Protein AF-A0AAW1VE43-F1 (afdb_monomer_lite)

Secondary structure (DSSP, 8-state):
--S-HHHHHHHHHTSGGGTS-TTTHHHH--HHHHHHHHHHHHTTSSTTGGGHHHHHHHHHHHHHHHHT---SS-HHHHHHHHHHHHHHHHHHHHHHHS-TTTTTHHHHHHHHHHHHHHHHHHS-HHHHHHHT-HHHHHHHTSHHHHHHHHHHHHHHHHHHHTT--HHHHHHHHHHHHHHHHHHHHHHH---HHHHHHHHHHHHHHTGGGHHHH--

Sequence (215 aa):
MKYSLFVLLIAFASSDAFMYDSEELRKVGFVQPFIVDILVQIGSNNACRHMKESIMEERNKTIECLATIKSNNSFCHTFVHHFGRCTKKLVDKVESCIETKIQGAPTAVVDVLVAQLRFICETDGEHILEIFNPCIYKTLFMKDEKNCTRTFDRHIHNSAKEDKKMIPVVCKETLEYKTCIDEPFKAKCQNEITRNTVQEIFRGAMTPCKEINNI

Foldseek 3Di:
DQADVLNVLLCLLQPPLVPDDDPCNLVCLPSQLPLLVVLLVLCPDPQNVVCNVVLVVLSVQLSVQQNPQDPPDPPLVSCLVSNCVSCVVSLVSSLVRDDPLCRCVSVLSNQLNSLLSNCCVVDDPVLSVLSNPPLVVVLCPDPQVVVLSVVLVVQQVVCVVVSHRRPQSNLVSLVVSCVSSLVSSVVRPVDPSNSVSVVSSSVSSNVVVCVVPVD

InterPro domains:
  IPR009832 Protein of unknown function DUF1397 [PF07165] (74-204)

Structure (mmCIF, N/CA/C/O backbone):
data_AF-A0AAW1VE43-F1
#
_entry.id   AF-A0AAW1VE43-F1
#
loop_
_atom_site.group_PDB
_atom_site.id
_atom_site.type_symbol
_atom_site.label_atom_id
_atom_site.label_alt_id
_atom_site.label_comp_id
_atom_site.label_asym_id
_atom_site.label_entity_id
_atom_site.label_seq_id
_atom_site.pdbx_PDB_ins_code
_atom_site.Cartn_x
_atom_site.Cartn_y
_atom_site.Cartn_z
_atom_site.occupancy
_atom_site.B_iso_or_equiv
_atom_site.auth_seq_id
_atom_site.auth_comp_id
_atom_site.auth_asym_id
_atom_site.auth_atom_id
_atom_site.pdbx_PDB_model_num
ATOM 1 N N . MET A 1 1 ? 14.178 -2.257 6.152 1.00 31.61 1 MET A N 1
ATOM 2 C CA . MET A 1 1 ? 13.044 -1.365 6.485 1.00 31.61 1 MET A CA 1
ATOM 3 C C . MET A 1 1 ? 12.079 -2.128 7.382 1.00 31.61 1 MET A C 1
ATOM 5 O O . MET A 1 1 ? 11.902 -3.308 7.131 1.00 31.61 1 MET A O 1
ATOM 9 N N . LYS A 1 2 ? 11.555 -1.511 8.453 1.00 32.88 2 LYS A N 1
ATOM 10 C CA . LYS A 1 2 ? 10.778 -2.170 9.533 1.00 32.88 2 LYS A CA 1
ATOM 11 C C . LYS A 1 2 ? 9.334 -1.645 9.655 1.00 32.88 2 LYS A C 1
ATOM 13 O O . LYS A 1 2 ? 8.776 -1.648 10.746 1.00 32.88 2 LYS A O 1
ATOM 18 N N . TYR A 1 3 ? 8.755 -1.150 8.568 1.00 36.88 3 TYR A N 1
ATOM 19 C CA . TYR A 1 3 ? 7.350 -0.753 8.550 1.00 36.88 3 TYR A CA 1
ATOM 20 C C . TYR A 1 3 ? 6.655 -1.600 7.492 1.00 36.88 3 TYR A C 1
ATOM 22 O O . TYR A 1 3 ? 7.028 -1.536 6.321 1.00 36.88 3 TYR A O 1
ATOM 30 N N . SER A 1 4 ? 5.712 -2.438 7.929 1.00 45.16 4 SER A N 1
ATOM 31 C CA . SER A 1 4 ? 4.827 -3.178 7.031 1.00 45.16 4 SER A CA 1
ATOM 32 C C . SER A 1 4 ? 4.119 -2.174 6.119 1.00 45.16 4 SER A C 1
ATOM 34 O O . SER A 1 4 ? 3.702 -1.108 6.578 1.00 45.16 4 SER A O 1
ATOM 36 N N . LEU A 1 5 ? 3.981 -2.505 4.832 1.00 45.75 5 LEU A N 1
ATOM 37 C CA . LEU A 1 5 ? 3.229 -1.719 3.846 1.00 45.75 5 LEU A CA 1
ATOM 38 C C . LEU A 1 5 ? 1.849 -1.321 4.395 1.00 45.75 5 LEU A C 1
ATOM 40 O O . LEU A 1 5 ? 1.378 -0.221 4.151 1.00 45.75 5 LEU A O 1
ATOM 44 N N . PHE A 1 6 ? 1.252 -2.174 5.226 1.00 45.84 6 PHE A N 1
ATOM 45 C CA . PHE A 1 6 ? -0.017 -1.920 5.889 1.00 45.84 6 PHE A CA 1
ATOM 46 C C . PHE A 1 6 ? 0.045 -0.793 6.939 1.00 45.84 6 PHE A C 1
ATOM 48 O O . PHE A 1 6 ? -0.821 0.076 6.968 1.00 45.84 6 PHE A O 1
ATOM 55 N N . VAL A 1 7 ? 1.111 -0.739 7.745 1.00 44.44 7 VAL A N 1
ATOM 56 C CA . VAL A 1 7 ? 1.373 0.366 8.688 1.00 44.44 7 VAL A CA 1
ATOM 57 C C . VAL A 1 7 ? 1.648 1.665 7.932 1.00 44.44 7 VAL A C 1
ATOM 59 O O . VAL A 1 7 ? 1.249 2.727 8.390 1.00 44.44 7 VAL A O 1
ATOM 62 N N . LEU A 1 8 ? 2.281 1.589 6.758 1.00 51.03 8 LEU A N 1
ATOM 63 C CA . LEU A 1 8 ? 2.513 2.749 5.894 1.00 51.03 8 LEU A CA 1
ATOM 64 C C . LEU A 1 8 ? 1.222 3.269 5.255 1.00 51.03 8 LEU A C 1
ATOM 66 O O . LEU A 1 8 ? 1.036 4.477 5.166 1.00 51.03 8 LEU A O 1
ATOM 70 N N . LEU A 1 9 ? 0.319 2.373 4.860 1.00 53.53 9 LEU A N 1
ATOM 71 C CA . LEU A 1 9 ? -0.992 2.719 4.313 1.00 53.53 9 LEU A CA 1
ATOM 72 C C . LEU A 1 9 ? -1.943 3.279 5.384 1.00 53.53 9 LEU A C 1
ATOM 74 O O . LEU A 1 9 ? -2.702 4.205 5.115 1.00 53.53 9 LEU A O 1
ATOM 78 N N . ILE A 1 10 ? -1.869 2.779 6.620 1.00 46.47 10 ILE A N 1
ATOM 79 C CA . ILE A 1 10 ? -2.603 3.372 7.745 1.00 46.47 10 ILE A CA 1
ATOM 80 C C . ILE A 1 10 ? -1.981 4.703 8.166 1.00 46.47 10 ILE A C 1
ATOM 82 O O . ILE A 1 10 ? -2.722 5.652 8.374 1.00 46.47 10 ILE A O 1
ATOM 86 N N . ALA A 1 11 ? -0.651 4.818 8.218 1.00 41.31 11 ALA A N 1
ATOM 87 C CA . ALA A 1 11 ? 0.028 6.090 8.469 1.00 41.31 11 ALA A CA 1
ATOM 88 C C . ALA A 1 11 ? -0.278 7.137 7.384 1.00 41.31 11 ALA A C 1
ATOM 90 O O . ALA A 1 11 ? -0.314 8.326 7.678 1.00 41.31 11 ALA A O 1
ATOM 91 N N . PHE A 1 12 ? -0.526 6.701 6.144 1.00 48.00 12 PHE A N 1
ATOM 92 C CA . PHE A 1 12 ? -0.998 7.547 5.049 1.00 48.00 12 PHE A CA 1
ATOM 93 C C . PHE A 1 12 ? -2.413 8.072 5.321 1.00 48.00 12 PHE A C 1
ATOM 95 O O . PHE A 1 12 ? -2.634 9.281 5.248 1.00 48.00 12 PHE A O 1
ATOM 102 N N . ALA A 1 13 ? -3.339 7.190 5.714 1.00 42.34 13 ALA A N 1
ATOM 103 C CA . ALA A 1 13 ? -4.705 7.561 6.085 1.00 42.34 13 ALA A CA 1
ATOM 104 C C . ALA A 1 13 ? -4.767 8.433 7.357 1.00 42.34 13 ALA A C 1
ATOM 106 O O . ALA A 1 13 ? -5.600 9.327 7.443 1.00 42.34 13 ALA A O 1
ATOM 107 N N . SER A 1 14 ? -3.870 8.202 8.321 1.00 36.12 14 SER A N 1
ATOM 108 C CA . SER A 1 14 ? -3.824 8.891 9.615 1.00 36.12 14 SER A CA 1
ATOM 109 C C . SER A 1 14 ? -2.841 10.061 9.666 1.00 36.12 14 SER A C 1
ATOM 111 O O . SER A 1 14 ? -2.582 10.580 10.751 1.00 36.12 14 SER A O 1
ATOM 113 N N . SER A 1 15 ? -2.211 10.435 8.549 1.00 40.41 15 SER A N 1
ATOM 114 C CA . SER A 1 15 ? -1.319 11.593 8.539 1.00 40.41 15 SER A CA 1
ATOM 115 C C . SER A 1 15 ? -2.151 12.867 8.690 1.00 40.41 15 SER A C 1
ATOM 117 O O . SER A 1 15 ? -3.165 13.031 8.012 1.00 40.41 15 SER A O 1
ATOM 119 N N . ASP A 1 16 ? -1.701 13.788 9.548 1.00 36.03 16 ASP A N 1
ATOM 120 C CA . ASP A 1 16 ? -2.314 15.102 9.842 1.00 36.03 16 ASP A CA 1
ATOM 121 C C . ASP A 1 16 ? -2.576 15.981 8.588 1.00 36.03 16 ASP A C 1
ATOM 123 O O . ASP A 1 16 ? -3.153 17.066 8.665 1.00 36.03 16 ASP A O 1
ATOM 127 N N . ALA A 1 17 ? -2.174 15.505 7.406 1.00 37.75 17 ALA A N 1
ATOM 128 C CA . ALA A 1 17 ? -2.272 16.152 6.109 1.00 37.75 17 ALA A CA 1
ATOM 129 C C . ALA A 1 17 ? -3.693 16.222 5.520 1.00 37.75 17 ALA A C 1
ATOM 131 O O . ALA A 1 17 ? -3.884 16.915 4.527 1.00 37.75 17 ALA A O 1
ATOM 132 N N . PHE A 1 18 ? -4.691 15.538 6.086 1.00 38.66 18 PHE A N 1
ATOM 133 C CA . PHE A 1 18 ? -6.087 15.679 5.637 1.00 38.66 18 PHE A CA 1
ATOM 134 C C . PHE A 1 18 ? -6.853 16.806 6.351 1.00 38.66 18 PHE A C 1
ATOM 136 O O . PHE A 1 18 ? -7.897 17.225 5.856 1.00 38.66 18 PHE A O 1
ATOM 143 N N . MET A 1 19 ? -6.356 17.304 7.493 1.00 38.12 19 MET A N 1
ATOM 144 C CA . MET A 1 19 ? -7.133 18.167 8.400 1.00 38.12 19 MET A CA 1
ATOM 145 C C . MET A 1 19 ? -6.738 19.648 8.435 1.00 38.12 19 MET A C 1
ATOM 147 O O . MET A 1 19 ? -7.461 20.432 9.048 1.00 38.12 19 MET A O 1
ATOM 151 N N . TYR A 1 20 ? -5.651 20.067 7.782 1.00 32.34 20 TYR A N 1
ATOM 152 C CA . TYR A 1 20 ? -5.268 21.481 7.770 1.00 32.34 20 TYR A CA 1
ATOM 153 C C . TYR A 1 20 ? -5.684 22.200 6.489 1.00 32.34 20 TYR A C 1
ATOM 155 O O . TYR A 1 20 ? -5.514 21.706 5.379 1.00 32.34 20 TYR A O 1
ATOM 163 N N . ASP A 1 21 ? -6.249 23.384 6.695 1.00 38.06 21 ASP A N 1
ATOM 164 C CA . ASP A 1 21 ? -6.798 24.294 5.703 1.00 38.06 21 ASP A CA 1
ATOM 165 C C . ASP A 1 21 ? -5.913 24.462 4.447 1.00 38.06 21 ASP A C 1
ATOM 167 O O . ASP A 1 21 ? -4.679 24.438 4.466 1.00 38.06 21 ASP A O 1
ATOM 171 N N . SER A 1 22 ? -6.617 24.641 3.337 1.00 44.53 22 SER A N 1
ATOM 172 C CA . SER A 1 22 ? -6.282 24.488 1.918 1.00 44.53 22 SER A CA 1
ATOM 173 C C . SER A 1 22 ? -5.072 25.261 1.358 1.00 44.53 22 SER A C 1
ATOM 175 O O . SER A 1 22 ? -4.749 25.118 0.173 1.00 44.53 22 SER A O 1
ATOM 177 N N . GLU A 1 23 ? -4.360 26.041 2.172 1.00 41.91 23 GLU A N 1
ATOM 178 C CA . GLU A 1 23 ? -3.278 26.923 1.717 1.00 41.91 23 GLU A CA 1
ATOM 179 C C . GLU A 1 23 ? -1.874 26.457 2.141 1.00 41.91 23 GLU A C 1
ATOM 181 O O . GLU A 1 23 ? -0.921 26.606 1.368 1.00 41.91 23 GLU A O 1
ATOM 186 N N . GLU A 1 24 ? -1.729 25.804 3.300 1.00 37.03 24 GLU A N 1
ATOM 187 C CA . GLU A 1 24 ? -0.439 25.229 3.710 1.00 37.03 24 GLU A CA 1
ATOM 188 C C . GLU A 1 24 ? -0.185 23.856 3.087 1.00 37.03 24 GLU A C 1
ATOM 190 O O . GLU A 1 24 ? 0.945 23.592 2.690 1.00 37.03 24 GLU A O 1
ATOM 195 N N . LEU A 1 25 ? -1.200 23.016 2.853 1.00 38.59 25 LEU A N 1
ATOM 196 C CA . LEU A 1 25 ? -1.018 21.728 2.155 1.00 38.59 25 LEU A CA 1
ATOM 197 C C . LEU A 1 25 ? -0.491 21.878 0.721 1.00 38.59 25 LEU A C 1
ATOM 199 O O . LEU A 1 25 ? 0.263 21.025 0.245 1.00 38.59 25 LEU A O 1
ATOM 203 N N . ARG A 1 26 ? -0.804 23.002 0.060 1.00 44.53 26 ARG A N 1
ATOM 204 C CA . ARG A 1 26 ? -0.173 23.398 -1.212 1.00 44.53 26 ARG A CA 1
ATOM 205 C C . ARG A 1 26 ? 1.335 23.618 -1.080 1.00 44.53 26 ARG A C 1
ATOM 207 O O . ARG A 1 26 ? 2.051 23.426 -2.057 1.00 44.53 26 ARG A O 1
ATOM 214 N N . LYS A 1 27 ? 1.806 24.025 0.099 1.00 37.31 27 LYS A N 1
ATOM 215 C CA . LYS A 1 27 ? 3.224 24.234 0.414 1.00 37.31 27 LYS A CA 1
ATOM 216 C C . LYS A 1 27 ? 3.892 22.980 0.978 1.00 37.31 27 LYS A C 1
ATOM 218 O O . LYS A 1 27 ? 5.075 22.792 0.718 1.00 37.31 27 LYS A O 1
ATOM 223 N N . VAL A 1 28 ? 3.174 22.119 1.714 1.00 36.88 28 VAL A N 1
ATOM 224 C CA . VAL A 1 28 ? 3.806 20.964 2.380 1.00 36.88 28 VAL A CA 1
ATOM 225 C C . VAL A 1 28 ? 4.039 19.784 1.436 1.00 36.88 28 VAL A C 1
ATOM 227 O O . VAL A 1 28 ? 4.970 19.034 1.687 1.00 36.88 28 VAL A O 1
ATOM 230 N N . GLY A 1 29 ? 3.287 19.611 0.338 1.00 46.94 29 GLY A N 1
ATOM 231 C CA . GLY A 1 29 ? 3.677 18.714 -0.769 1.00 46.94 29 GLY A CA 1
ATOM 232 C C . GLY A 1 29 ? 4.136 17.298 -0.369 1.00 46.94 29 GLY A C 1
ATOM 233 O O . GLY A 1 29 ? 4.906 16.691 -1.100 1.00 46.94 29 GLY A O 1
ATOM 234 N N . PHE A 1 30 ? 3.722 16.781 0.796 1.00 43.59 30 PHE A N 1
ATOM 235 C CA . PHE A 1 30 ? 4.421 15.690 1.500 1.00 43.59 30 PHE A CA 1
ATOM 236 C C . PHE A 1 30 ? 3.833 14.304 1.209 1.00 43.59 30 PHE A C 1
ATOM 238 O O . PHE A 1 30 ? 4.483 13.281 1.408 1.00 43.59 30 PHE A O 1
ATOM 245 N N . VAL A 1 31 ? 2.608 14.270 0.683 1.00 49.41 31 VAL A N 1
ATOM 246 C CA . VAL A 1 31 ? 1.865 13.040 0.361 1.00 49.41 31 VAL A CA 1
ATOM 247 C C . VAL A 1 31 ? 2.332 12.439 -0.974 1.00 49.41 31 VAL A C 1
ATOM 249 O O . VAL A 1 31 ? 2.404 11.223 -1.136 1.00 49.41 31 VAL A O 1
ATOM 252 N N . GLN A 1 32 ? 2.704 13.295 -1.930 1.00 55.91 32 GLN A N 1
ATOM 253 C CA . GLN A 1 32 ? 3.137 12.915 -3.281 1.00 55.91 32 GLN A CA 1
ATOM 254 C C . GLN A 1 32 ? 4.535 12.250 -3.326 1.00 55.91 32 GLN A C 1
ATOM 256 O O . GLN A 1 32 ? 4.681 11.256 -4.037 1.00 55.91 32 GLN A O 1
ATOM 261 N N . PRO A 1 33 ? 5.549 12.706 -2.559 1.00 60.56 33 PRO A N 1
ATOM 262 C CA . PRO A 1 33 ? 6.884 12.117 -2.551 1.00 60.56 33 PRO A CA 1
ATOM 263 C C . PRO A 1 33 ? 6.913 10.715 -1.949 1.00 60.56 33 PRO A C 1
ATOM 265 O O . PRO A 1 33 ? 7.640 9.872 -2.454 1.00 60.56 33 PRO A O 1
ATOM 268 N N . PHE A 1 34 ? 6.102 10.424 -0.924 1.00 65.12 34 PHE A N 1
ATOM 269 C CA . PHE A 1 34 ? 6.217 9.164 -0.183 1.00 65.12 34 PHE A CA 1
ATOM 270 C C . PHE A 1 34 ? 5.887 7.929 -1.033 1.00 65.12 34 PHE A C 1
ATOM 272 O O . PHE A 1 34 ? 6.626 6.946 -1.027 1.00 65.12 34 PHE A O 1
ATOM 279 N N . ILE A 1 35 ? 4.804 7.978 -1.812 1.00 64.44 35 ILE A N 1
ATOM 280 C CA . ILE A 1 35 ? 4.416 6.857 -2.682 1.00 64.44 35 ILE A CA 1
ATOM 281 C C . ILE A 1 35 ? 5.404 6.706 -3.839 1.00 64.44 35 ILE A C 1
ATOM 283 O O . ILE A 1 35 ? 5.806 5.598 -4.194 1.00 64.44 35 ILE A O 1
ATOM 287 N N . VAL A 1 36 ? 5.817 7.836 -4.409 1.00 72.50 36 VAL A N 1
ATOM 288 C CA . VAL A 1 36 ? 6.849 7.877 -5.443 1.00 72.50 36 VAL A CA 1
ATOM 289 C C . VAL A 1 36 ? 8.152 7.269 -4.913 1.00 72.50 36 VAL A C 1
ATOM 291 O O . VAL A 1 36 ? 8.802 6.505 -5.620 1.00 72.50 36 VAL A O 1
ATOM 294 N N . ASP A 1 37 ? 8.488 7.510 -3.648 1.00 74.00 37 ASP A N 1
ATOM 295 C CA . ASP A 1 37 ? 9.657 6.940 -2.987 1.00 74.00 37 ASP A CA 1
ATOM 296 C C . ASP A 1 37 ? 9.510 5.435 -2.718 1.00 74.00 37 ASP A C 1
ATOM 298 O O . ASP A 1 37 ? 10.499 4.716 -2.844 1.00 74.00 37 ASP A O 1
ATOM 302 N N . ILE A 1 38 ? 8.305 4.919 -2.437 1.00 72.25 38 ILE A N 1
ATOM 303 C CA . ILE A 1 38 ? 8.055 3.464 -2.388 1.00 72.25 38 ILE A CA 1
ATOM 304 C C . ILE A 1 38 ? 8.330 2.833 -3.758 1.00 72.25 38 ILE A C 1
ATOM 306 O O . ILE A 1 38 ? 9.057 1.842 -3.843 1.00 72.25 38 ILE A O 1
ATOM 310 N N . LEU A 1 39 ? 7.800 3.415 -4.840 1.00 74.38 39 LEU A N 1
ATOM 311 C CA . LEU A 1 39 ? 8.037 2.923 -6.203 1.00 74.38 39 LEU A CA 1
ATOM 312 C C . LEU A 1 39 ? 9.531 2.957 -6.557 1.00 74.38 39 LEU A C 1
ATOM 314 O O . LEU A 1 39 ? 10.066 1.999 -7.113 1.00 74.38 39 LEU A O 1
ATOM 318 N N . VAL A 1 40 ? 10.231 4.021 -6.163 1.00 77.75 40 VAL A N 1
ATOM 319 C CA . VAL A 1 40 ? 11.681 4.164 -6.358 1.00 77.75 40 VAL A CA 1
ATOM 320 C C . VAL A 1 40 ? 12.465 3.163 -5.517 1.00 77.75 40 VAL A C 1
ATOM 322 O O . VAL A 1 40 ? 13.466 2.638 -5.996 1.00 77.75 40 VAL A O 1
ATOM 325 N N . GLN A 1 41 ? 12.035 2.851 -4.294 1.00 78.06 41 GLN A N 1
ATOM 326 C CA . GLN A 1 41 ? 12.667 1.822 -3.465 1.00 78.06 41 GLN A CA 1
ATOM 327 C C . GLN A 1 41 ? 12.522 0.434 -4.090 1.00 78.06 41 GLN A C 1
ATOM 329 O O . GLN A 1 41 ? 13.502 -0.310 -4.133 1.00 78.06 41 GLN A O 1
ATOM 334 N N . ILE A 1 42 ? 11.346 0.111 -4.640 1.00 71.44 42 ILE A N 1
ATOM 335 C CA . ILE A 1 42 ? 11.138 -1.120 -5.418 1.00 71.44 42 ILE A CA 1
ATOM 336 C C . ILE A 1 42 ? 12.083 -1.132 -6.631 1.00 71.44 42 ILE A C 1
ATOM 338 O O . ILE A 1 42 ? 12.808 -2.104 -6.847 1.00 71.44 42 ILE A O 1
ATOM 342 N N . GLY A 1 43 ? 12.153 -0.015 -7.360 1.00 67.94 43 GLY A N 1
ATOM 343 C CA . GLY A 1 43 ? 13.051 0.183 -8.500 1.00 67.94 43 GLY A CA 1
ATOM 344 C C . GLY A 1 43 ? 14.532 0.374 -8.148 1.00 67.94 43 GLY A C 1
ATOM 345 O O . GLY A 1 43 ? 15.356 0.520 -9.043 1.00 67.94 43 GLY A O 1
ATOM 346 N N . SER A 1 44 ? 14.906 0.375 -6.867 1.00 73.25 44 SER A N 1
ATOM 347 C CA . SER A 1 44 ? 16.302 0.484 -6.415 1.00 73.25 44 SER A CA 1
ATOM 348 C C . SER A 1 44 ? 16.920 -0.875 -6.093 1.00 73.25 44 SER A C 1
ATOM 350 O O . SER A 1 44 ? 18.031 -0.940 -5.561 1.00 73.25 44 SER A O 1
ATOM 352 N N . ASN A 1 45 ? 16.221 -1.973 -6.403 1.00 75.44 45 ASN A N 1
ATOM 353 C CA . ASN A 1 45 ? 16.789 -3.307 -6.275 1.00 75.44 45 ASN A CA 1
ATOM 354 C C . ASN A 1 45 ? 17.982 -3.500 -7.244 1.00 75.44 45 ASN A C 1
ATOM 356 O O . ASN A 1 45 ? 18.203 -2.727 -8.180 1.00 75.44 45 ASN A O 1
ATOM 360 N N . ASN A 1 46 ? 18.763 -4.564 -7.037 1.00 72.88 46 ASN A N 1
ATOM 361 C CA . ASN A 1 46 ? 19.931 -4.839 -7.877 1.00 72.88 46 ASN A CA 1
ATOM 362 C C . ASN A 1 46 ? 19.591 -5.086 -9.361 1.00 72.88 46 ASN A C 1
ATOM 364 O O . ASN A 1 46 ? 20.413 -4.748 -10.212 1.00 72.88 46 ASN A O 1
ATOM 368 N N . ALA A 1 47 ? 18.410 -5.623 -9.679 1.00 76.25 47 ALA A N 1
ATOM 369 C CA . ALA A 1 47 ? 17.966 -5.863 -11.055 1.00 76.25 47 ALA A CA 1
ATOM 370 C C . ALA A 1 47 ? 17.772 -4.547 -11.836 1.00 76.25 47 ALA A C 1
ATOM 372 O O . ALA A 1 47 ? 18.168 -4.434 -12.996 1.00 76.25 47 ALA A O 1
ATOM 373 N N . CYS A 1 48 ? 17.306 -3.497 -11.162 1.00 82.06 48 CYS A N 1
ATOM 374 C CA . CYS A 1 48 ? 17.061 -2.182 -11.752 1.00 82.06 48 CYS A CA 1
ATOM 375 C C . CYS A 1 48 ? 18.278 -1.239 -11.756 1.00 82.06 48 CYS A C 1
ATOM 377 O O . CYS A 1 48 ? 18.158 -0.075 -12.144 1.00 82.06 48 CYS A O 1
ATOM 379 N N . ARG A 1 49 ? 19.476 -1.705 -11.363 1.00 85.12 49 ARG A N 1
ATOM 380 C CA . ARG A 1 49 ? 20.668 -0.844 -11.212 1.00 85.12 49 ARG A CA 1
ATOM 381 C C . ARG A 1 49 ? 21.007 -0.048 -12.478 1.00 85.12 49 ARG A C 1
ATOM 383 O O . ARG A 1 49 ? 21.366 1.121 -12.377 1.00 85.12 49 ARG A O 1
ATOM 390 N N . HIS A 1 50 ? 20.865 -0.663 -13.650 1.00 88.56 50 HIS A N 1
ATOM 391 C CA . HIS A 1 50 ? 21.146 -0.043 -14.950 1.00 88.56 50 HIS A CA 1
ATOM 392 C C . HIS A 1 50 ? 20.122 1.035 -15.355 1.00 88.56 50 HIS A C 1
ATOM 394 O O . HIS A 1 50 ? 20.390 1.833 -16.245 1.00 88.56 50 HIS A O 1
ATOM 400 N N . MET A 1 51 ? 18.967 1.086 -14.687 1.00 88.19 51 MET A N 1
ATOM 401 C CA . MET A 1 51 ? 17.887 2.039 -14.954 1.00 88.19 51 MET A CA 1
ATOM 402 C C . MET A 1 51 ? 17.748 3.127 -13.892 1.00 88.19 51 MET A C 1
ATOM 404 O O . MET A 1 51 ? 16.854 3.967 -14.000 1.00 88.19 51 MET A O 1
ATOM 408 N N . LYS A 1 52 ? 18.629 3.144 -12.886 1.00 88.06 52 LYS A N 1
ATOM 409 C CA . LYS A 1 52 ? 18.528 4.029 -11.721 1.00 88.06 52 LYS A CA 1
ATOM 410 C C . LYS A 1 52 ? 18.338 5.499 -12.100 1.00 88.06 52 LYS A C 1
ATOM 412 O O . LYS A 1 52 ? 17.435 6.142 -11.578 1.00 88.06 52 LYS A O 1
ATOM 417 N N . GLU A 1 53 ? 19.151 6.028 -13.010 1.00 89.81 53 GLU A N 1
ATOM 418 C CA . GLU A 1 53 ? 19.053 7.433 -13.437 1.00 89.81 53 GLU A CA 1
ATOM 419 C C . GLU A 1 53 ? 17.710 7.729 -14.106 1.00 89.81 53 GLU A C 1
ATOM 421 O O . GLU A 1 53 ? 17.055 8.714 -13.780 1.00 89.81 53 GLU A O 1
ATOM 426 N N . SER A 1 54 ? 17.247 6.822 -14.965 1.00 90.62 54 SER A N 1
ATOM 427 C CA . SER A 1 54 ? 15.978 6.981 -15.671 1.00 90.62 54 SER A CA 1
ATOM 428 C C . SER A 1 54 ? 14.762 6.843 -14.739 1.00 90.62 54 SER A C 1
ATOM 430 O O . SER A 1 54 ? 13.766 7.533 -14.929 1.00 90.62 54 SER A O 1
ATOM 432 N N . ILE A 1 55 ? 14.845 6.006 -13.697 1.00 88.81 55 ILE A N 1
ATOM 433 C CA . ILE A 1 55 ? 13.831 5.928 -12.630 1.00 88.81 55 ILE A CA 1
ATOM 434 C C . ILE A 1 55 ? 13.802 7.233 -11.822 1.00 88.81 55 ILE A C 1
ATOM 436 O O . ILE A 1 55 ? 12.725 7.734 -11.513 1.00 88.81 55 ILE A O 1
ATOM 440 N N . MET A 1 56 ? 14.964 7.812 -11.506 1.00 90.19 56 MET A N 1
ATOM 441 C CA . MET A 1 56 ? 15.048 9.088 -10.785 1.00 90.19 56 MET A CA 1
ATOM 442 C C . MET A 1 56 ? 14.529 10.269 -11.616 1.00 90.19 56 MET A C 1
ATOM 444 O O . MET A 1 56 ? 13.875 11.162 -11.079 1.00 90.19 56 MET A O 1
ATOM 448 N N . GLU A 1 57 ? 14.779 10.264 -12.923 1.00 93.06 57 GLU A N 1
ATOM 449 C CA . GLU A 1 57 ? 14.211 11.242 -13.850 1.00 93.06 57 GLU A CA 1
ATOM 450 C C . GLU A 1 57 ? 12.678 11.149 -13.875 1.00 93.06 57 GLU A C 1
ATOM 452 O O . GLU A 1 57 ? 11.986 12.157 -13.714 1.00 93.06 57 GLU A O 1
ATOM 457 N N . GLU A 1 58 ? 12.134 9.936 -14.009 1.00 92.62 58 GLU A N 1
ATOM 458 C CA . GLU A 1 58 ? 10.684 9.733 -14.042 1.00 92.62 58 GLU A CA 1
ATOM 459 C C . GLU A 1 58 ? 10.025 10.010 -12.682 1.00 92.62 58 GLU A C 1
ATOM 461 O O . GLU A 1 58 ? 8.907 10.521 -12.631 1.00 92.62 58 GLU A O 1
ATOM 466 N N . ARG A 1 59 ? 10.736 9.775 -11.571 1.00 90.25 59 ARG A N 1
ATOM 467 C CA . ARG A 1 59 ? 10.344 10.234 -10.230 1.00 90.25 59 ARG A CA 1
ATOM 468 C C . ARG A 1 59 ? 10.117 11.742 -10.214 1.00 90.25 59 ARG A C 1
ATOM 470 O O . ARG A 1 59 ? 9.070 12.186 -9.750 1.00 90.25 59 ARG A O 1
ATOM 477 N N . ASN A 1 60 ? 11.069 12.527 -10.713 1.00 89.88 60 ASN A N 1
ATOM 478 C CA . ASN A 1 60 ? 10.958 13.986 -10.689 1.00 89.88 60 ASN A CA 1
ATOM 479 C C . ASN A 1 60 ? 9.798 14.466 -11.571 1.00 89.88 60 ASN A C 1
ATOM 481 O O . ASN A 1 60 ? 8.982 15.260 -11.114 1.00 89.88 60 ASN A O 1
ATOM 485 N N . LYS A 1 61 ? 9.638 13.888 -12.769 1.00 91.44 61 LYS A N 1
ATOM 486 C CA . LYS A 1 61 ? 8.482 14.147 -13.648 1.00 91.44 61 LYS A CA 1
ATOM 487 C C . LYS A 1 61 ? 7.150 13.791 -12.989 1.00 91.44 61 LYS A C 1
ATOM 489 O O . LYS A 1 61 ? 6.169 14.515 -13.143 1.00 91.44 61 LYS A O 1
ATOM 494 N N . THR A 1 62 ? 7.108 12.689 -12.242 1.00 88.25 62 THR A N 1
ATOM 495 C CA . THR A 1 62 ? 5.921 12.274 -11.485 1.00 88.25 62 THR A CA 1
ATOM 496 C C . THR A 1 62 ? 5.592 13.300 -10.402 1.00 88.25 62 THR A C 1
ATOM 498 O O . THR A 1 62 ? 4.443 13.725 -10.301 1.00 88.25 62 THR A O 1
ATOM 501 N N . ILE A 1 63 ? 6.590 13.747 -9.632 1.00 85.44 63 ILE A N 1
ATOM 502 C CA . ILE A 1 63 ? 6.426 14.777 -8.595 1.00 85.44 63 ILE A CA 1
ATOM 503 C C . ILE A 1 63 ? 5.932 16.091 -9.210 1.00 85.44 63 ILE A C 1
ATOM 505 O O . ILE A 1 63 ? 4.965 16.667 -8.719 1.00 85.44 63 ILE A O 1
ATOM 509 N N . GLU A 1 64 ? 6.529 16.535 -10.316 1.00 87.19 64 GLU A N 1
ATOM 510 C CA . GLU A 1 64 ? 6.090 17.732 -11.040 1.00 87.19 64 GLU A CA 1
ATOM 511 C C . GLU A 1 64 ? 4.647 17.592 -11.544 1.00 87.19 64 GLU A C 1
ATOM 513 O O . GLU A 1 64 ? 3.821 18.477 -11.325 1.00 87.19 64 GLU A O 1
ATOM 518 N N . CYS A 1 65 ? 4.301 16.455 -12.156 1.00 86.88 65 CYS A N 1
ATOM 519 C CA . CYS A 1 65 ? 2.940 16.170 -12.611 1.00 86.88 65 CYS A CA 1
ATOM 520 C C . CYS A 1 65 ? 1.935 16.285 -11.460 1.00 86.88 65 CYS A C 1
ATOM 522 O O . CYS A 1 65 ? 0.912 16.959 -11.596 1.00 86.88 65 CYS A O 1
ATOM 524 N N . LEU A 1 66 ? 2.251 15.681 -10.315 1.00 82.06 66 LEU A N 1
ATOM 525 C CA . LEU A 1 66 ? 1.411 15.723 -9.128 1.00 82.06 66 LEU A CA 1
ATOM 526 C C . LEU A 1 66 ? 1.312 17.151 -8.543 1.00 82.06 66 LEU A C 1
ATOM 528 O O . LEU A 1 66 ? 0.229 17.566 -8.127 1.00 82.06 66 LEU A O 1
ATOM 532 N N . ALA A 1 67 ? 2.385 17.945 -8.586 1.00 79.56 67 ALA A N 1
ATOM 533 C CA . ALA A 1 67 ? 2.391 19.338 -8.128 1.00 79.56 67 ALA A CA 1
ATOM 534 C C . ALA A 1 67 ? 1.542 20.273 -9.013 1.00 79.56 67 ALA A C 1
ATOM 536 O O . ALA A 1 67 ? 1.010 21.278 -8.541 1.00 79.56 67 ALA A O 1
ATOM 537 N N . THR A 1 68 ? 1.371 19.943 -10.298 1.00 77.69 68 THR A N 1
ATOM 538 C CA . THR A 1 68 ? 0.547 20.738 -11.232 1.00 77.69 68 THR A CA 1
ATOM 539 C C . THR A 1 68 ? -0.958 20.491 -11.113 1.00 77.69 68 THR A C 1
ATOM 541 O O . THR A 1 68 ? -1.741 21.142 -11.812 1.00 77.69 68 THR A O 1
ATOM 544 N N . ILE A 1 69 ? -1.391 19.575 -10.241 1.00 72.50 69 ILE A N 1
ATOM 545 C CA . ILE A 1 69 ? -2.808 19.276 -10.026 1.00 72.50 69 ILE A CA 1
ATOM 546 C C . ILE A 1 69 ? -3.495 20.500 -9.394 1.00 72.50 69 ILE A C 1
ATOM 548 O O . ILE A 1 69 ? -3.460 20.719 -8.184 1.00 72.50 69 ILE A O 1
ATOM 552 N N . LYS A 1 70 ? -4.138 21.322 -10.231 1.00 63.88 70 LYS A N 1
ATOM 553 C CA . LYS A 1 70 ? -4.979 22.444 -9.796 1.00 63.88 70 LYS A CA 1
ATOM 554 C C . LYS A 1 70 ? -6.391 21.939 -9.492 1.00 63.88 70 LYS A C 1
ATOM 556 O O . LYS A 1 70 ? -7.067 21.400 -10.364 1.00 63.88 70 LYS A O 1
ATOM 561 N N . SER A 1 71 ? -6.825 22.121 -8.247 1.00 56.38 71 SER A N 1
ATOM 562 C CA . SER A 1 71 ? -8.157 21.741 -7.765 1.00 56.38 71 SER A CA 1
ATOM 563 C C . SER A 1 71 ? -9.217 22.732 -8.250 1.00 56.38 71 SER A C 1
ATOM 565 O O . SER A 1 71 ? -9.582 23.651 -7.524 1.00 56.38 71 SER A O 1
ATOM 567 N N . ASN A 1 72 ? -9.702 22.562 -9.479 1.00 57.06 72 ASN A N 1
ATOM 568 C CA . ASN A 1 72 ? -10.902 23.269 -9.946 1.00 57.06 72 ASN A CA 1
ATOM 569 C C . ASN A 1 72 ? -12.190 22.470 -9.634 1.00 57.06 72 ASN A C 1
ATOM 571 O O . ASN A 1 72 ? -13.279 23.028 -9.682 1.00 57.06 72 ASN A O 1
ATOM 575 N N . ASN A 1 73 ? -12.046 21.181 -9.296 1.00 55.44 73 ASN A N 1
ATOM 576 C CA . ASN A 1 73 ? -13.094 20.253 -8.852 1.00 55.44 73 ASN A CA 1
ATOM 577 C C . ASN A 1 73 ? -12.820 19.810 -7.400 1.00 55.44 73 ASN A C 1
ATOM 579 O O . ASN A 1 73 ? -11.804 20.204 -6.829 1.00 55.44 73 ASN A O 1
ATOM 583 N N . SER A 1 74 ? -13.679 18.969 -6.802 1.00 65.25 74 SER A N 1
ATOM 584 C CA . SER A 1 74 ? -13.403 18.387 -5.478 1.00 65.25 74 SER A CA 1
ATOM 585 C C . SER A 1 74 ? -12.036 17.682 -5.464 1.00 65.25 74 SER A C 1
ATOM 587 O O . SER A 1 74 ? -11.643 17.038 -6.449 1.00 65.25 74 SER A O 1
ATOM 589 N N . PHE A 1 75 ? -11.301 17.818 -4.351 1.00 64.88 75 PHE A N 1
ATOM 590 C CA . PHE A 1 75 ? -9.980 17.206 -4.133 1.00 64.88 75 PHE A CA 1
ATOM 591 C C . PHE A 1 75 ? -9.977 15.735 -4.559 1.00 64.88 75 PHE A C 1
ATOM 593 O O . PHE A 1 75 ? -9.111 15.285 -5.298 1.00 64.88 75 PHE A O 1
ATOM 600 N N . CYS A 1 76 ? -11.038 15.030 -4.194 1.00 71.69 76 CYS A N 1
ATOM 601 C CA . CYS A 1 76 ? -11.260 13.627 -4.468 1.00 71.69 76 CYS A CA 1
ATOM 602 C C . CYS A 1 76 ? -11.321 13.240 -5.942 1.00 71.69 76 CYS A C 1
ATOM 604 O O . CYS A 1 76 ? -10.599 12.344 -6.382 1.00 71.69 76 CYS A O 1
ATOM 606 N N . HIS A 1 77 ? -12.142 13.935 -6.729 1.00 67.12 77 HIS A N 1
ATOM 607 C CA . HIS A 1 77 ? -12.273 13.631 -8.150 1.00 67.12 77 HIS A CA 1
ATOM 608 C C . HIS A 1 77 ? -10.973 13.940 -8.905 1.00 67.12 77 HIS A C 1
ATOM 610 O O . HIS A 1 77 ? -10.530 13.175 -9.764 1.00 67.12 77 HIS A O 1
ATOM 616 N N . THR A 1 78 ? -10.325 15.045 -8.533 1.00 69.19 78 THR A N 1
ATOM 617 C CA . THR A 1 78 ? -9.087 15.491 -9.171 1.00 69.19 78 THR A CA 1
ATOM 618 C C . THR A 1 78 ? -7.914 14.585 -8.792 1.00 69.19 78 THR A C 1
ATOM 620 O O . THR A 1 78 ? -7.145 14.167 -9.653 1.00 69.19 78 THR A O 1
ATOM 623 N N . PHE A 1 79 ? -7.773 14.226 -7.519 1.00 71.88 79 PHE A N 1
ATOM 624 C CA . PHE A 1 79 ? -6.613 13.487 -7.040 1.00 71.88 79 PHE A CA 1
ATOM 625 C C . PHE A 1 79 ? -6.618 12.034 -7.521 1.00 71.88 79 PHE A C 1
ATOM 627 O O . PHE A 1 79 ? -5.624 11.594 -8.086 1.00 71.88 79 PHE A O 1
ATOM 634 N N . VAL A 1 80 ? -7.740 11.312 -7.415 1.00 74.81 80 VAL A N 1
ATOM 635 C CA . VAL A 1 80 ? -7.838 9.895 -7.824 1.00 74.81 80 VAL A CA 1
ATOM 636 C C . VAL A 1 80 ? -7.463 9.698 -9.297 1.00 74.81 80 VAL A C 1
ATOM 638 O O . VAL A 1 80 ? -6.679 8.810 -9.632 1.00 74.81 80 VAL A O 1
ATOM 641 N N . HIS A 1 81 ? -7.994 10.541 -10.186 1.00 77.25 81 HIS A N 1
ATOM 642 C CA . HIS A 1 81 ? -7.750 10.417 -11.622 1.00 77.25 81 HIS A CA 1
ATOM 643 C C . HIS A 1 81 ? -6.338 10.875 -12.016 1.00 77.25 81 HIS A C 1
ATOM 645 O O . HIS A 1 81 ? -5.663 10.238 -12.828 1.00 77.25 81 HIS A O 1
ATOM 651 N N . HIS A 1 82 ? -5.863 11.980 -11.438 1.00 82.06 82 HIS A N 1
ATOM 652 C CA . HIS A 1 82 ? -4.548 12.513 -11.778 1.00 82.06 82 HIS A CA 1
ATOM 653 C C . HIS A 1 82 ? -3.410 11.700 -11.164 1.00 82.06 82 HIS A C 1
ATOM 655 O O . HIS A 1 82 ? -2.358 11.595 -11.791 1.00 82.06 82 HIS A O 1
ATOM 661 N N . PHE A 1 83 ? -3.622 11.094 -9.994 1.00 83.00 83 PHE A N 1
ATOM 662 C CA . PHE A 1 83 ? -2.617 10.295 -9.308 1.00 83.00 83 PHE A CA 1
ATOM 663 C C . PHE A 1 83 ? -2.166 9.108 -10.162 1.00 83.00 83 PHE A C 1
ATOM 665 O O . PHE A 1 83 ? -0.995 9.046 -10.531 1.00 83.00 83 PHE A O 1
ATOM 672 N N . GLY A 1 84 ? -3.098 8.240 -10.576 1.00 83.25 84 GLY A N 1
ATOM 673 C CA . GLY A 1 84 ? -2.775 7.090 -11.429 1.00 83.25 84 GLY A CA 1
ATOM 674 C C . GLY A 1 84 ? -2.147 7.501 -12.764 1.00 83.25 84 GLY A C 1
ATOM 675 O O . GLY A 1 84 ? -1.214 6.866 -13.248 1.00 83.25 84 GLY A O 1
ATOM 676 N N . ARG A 1 85 ? -2.592 8.624 -13.344 1.00 87.94 85 ARG A N 1
ATOM 677 C CA . ARG A 1 85 ? -2.007 9.159 -14.581 1.00 87.94 85 ARG A CA 1
ATOM 678 C C . ARG A 1 85 ? -0.562 9.627 -14.393 1.00 87.94 85 ARG A C 1
ATOM 680 O O . ARG A 1 85 ? 0.265 9.372 -15.264 1.00 87.94 85 ARG A O 1
ATOM 687 N N . CYS A 1 86 ? -0.270 10.336 -13.303 1.00 89.06 86 CYS A N 1
ATOM 688 C CA . CYS A 1 86 ? 1.064 10.864 -13.034 1.00 89.06 86 CYS A CA 1
ATOM 689 C C . CYS A 1 86 ? 2.056 9.758 -12.659 1.00 89.06 86 CYS A C 1
ATOM 691 O O . CYS A 1 86 ? 3.214 9.847 -13.047 1.00 89.06 86 CYS A O 1
ATOM 693 N N . THR A 1 87 ? 1.620 8.712 -11.950 1.00 89.69 87 THR A N 1
ATOM 694 C CA . THR A 1 87 ? 2.503 7.613 -11.526 1.00 89.69 87 THR A CA 1
ATOM 695 C C . THR A 1 87 ? 2.718 6.549 -12.597 1.00 89.69 87 THR A C 1
ATOM 697 O O . THR A 1 87 ? 3.708 5.825 -12.522 1.00 89.69 87 THR A O 1
ATOM 700 N N . LYS A 1 88 ? 1.849 6.466 -13.616 1.00 91.38 88 LYS A N 1
ATOM 701 C CA . LYS A 1 88 ? 1.879 5.414 -14.645 1.00 91.38 88 LYS A CA 1
ATOM 702 C C . LYS A 1 88 ? 3.260 5.180 -15.258 1.00 91.38 88 LYS A C 1
ATOM 704 O O . LYS A 1 88 ? 3.745 4.059 -15.264 1.00 91.38 88 LYS A O 1
ATOM 709 N N . LYS A 1 89 ? 3.922 6.231 -15.744 1.00 92.56 89 LYS A N 1
ATOM 710 C CA . LYS A 1 89 ? 5.230 6.079 -16.403 1.00 92.56 89 LYS A CA 1
ATOM 711 C C . LYS A 1 89 ? 6.313 5.579 -15.451 1.00 92.56 89 LYS A C 1
ATOM 713 O O . LYS A 1 89 ? 7.160 4.789 -15.857 1.00 92.56 89 LYS A O 1
ATOM 718 N N . LEU A 1 90 ? 6.285 6.024 -14.194 1.00 91.38 90 LEU A N 1
ATOM 719 C CA . LEU A 1 90 ? 7.203 5.541 -13.167 1.00 91.38 90 LEU A CA 1
ATOM 720 C C . LEU A 1 90 ? 6.940 4.065 -12.853 1.00 91.38 90 LEU A C 1
ATOM 722 O O . LEU A 1 90 ? 7.891 3.292 -12.774 1.00 91.38 90 LEU A O 1
ATOM 726 N N . VAL A 1 91 ? 5.670 3.672 -12.729 1.00 90.81 91 VAL A N 1
ATOM 727 C CA . VAL A 1 91 ? 5.255 2.270 -12.568 1.00 90.81 91 VAL A CA 1
ATOM 728 C C . VAL A 1 91 ? 5.772 1.425 -13.728 1.00 90.81 91 VAL A C 1
ATOM 730 O O . VAL A 1 91 ? 6.529 0.495 -13.477 1.00 90.81 91 VAL A O 1
ATOM 733 N N . ASP A 1 92 ? 5.473 1.796 -14.976 1.00 91.69 92 ASP A N 1
ATOM 734 C CA . ASP A 1 92 ? 5.906 1.070 -16.179 1.00 91.69 92 ASP A CA 1
ATOM 735 C C . ASP A 1 92 ? 7.437 0.902 -16.210 1.00 91.69 92 ASP A C 1
ATOM 737 O O . ASP A 1 92 ? 7.977 -0.154 -16.551 1.00 91.69 92 ASP A O 1
ATOM 741 N N . LYS A 1 93 ? 8.162 1.952 -15.806 1.00 90.38 93 LYS A N 1
ATOM 742 C CA . LYS A 1 93 ? 9.623 1.949 -15.747 1.00 90.38 93 LYS A CA 1
ATOM 743 C C . LYS A 1 93 ? 10.143 0.968 -14.705 1.00 90.38 93 LYS A C 1
ATOM 745 O O . LYS A 1 93 ? 11.026 0.174 -15.017 1.00 90.38 93 LYS A O 1
ATOM 750 N N . VAL A 1 94 ? 9.598 1.005 -13.492 1.00 87.75 94 VAL A N 1
ATOM 751 C CA . VAL A 1 94 ? 9.965 0.066 -12.426 1.00 87.75 94 VAL A CA 1
ATOM 752 C C . VAL A 1 94 ? 9.596 -1.360 -12.837 1.00 87.75 94 VAL A C 1
ATOM 754 O O . VAL A 1 94 ? 10.413 -2.263 -12.702 1.00 87.75 94 VAL A O 1
ATOM 757 N N . GLU A 1 95 ? 8.421 -1.573 -13.423 1.00 87.88 95 GLU A N 1
ATOM 758 C CA . GLU A 1 95 ? 7.978 -2.895 -13.873 1.00 87.88 95 GLU A CA 1
ATOM 759 C C . GLU A 1 95 ? 8.867 -3.503 -14.956 1.00 87.88 95 GLU A C 1
ATOM 761 O O . GLU A 1 95 ? 9.094 -4.710 -14.949 1.00 87.88 95 GLU A O 1
ATOM 766 N N . SER A 1 96 ? 9.424 -2.683 -15.847 1.00 88.75 96 SER A N 1
ATOM 767 C CA . SER A 1 96 ? 10.305 -3.165 -16.915 1.00 88.75 96 SER A CA 1
ATOM 768 C C . SER A 1 96 ? 11.666 -3.690 -16.442 1.00 88.75 96 SER A C 1
ATOM 770 O O . SER A 1 96 ? 12.338 -4.382 -17.204 1.00 88.75 96 SER A O 1
ATOM 772 N N . CYS A 1 97 ? 12.088 -3.372 -15.212 1.00 85.88 97 CYS A N 1
ATOM 773 C CA . CYS A 1 97 ? 13.412 -3.738 -14.694 1.00 85.88 97 CYS A CA 1
ATOM 774 C C . CYS A 1 97 ? 13.388 -4.708 -13.512 1.00 85.88 97 CYS A C 1
ATOM 776 O O . CYS A 1 97 ? 14.440 -5.216 -13.113 1.00 85.88 97 CYS A O 1
ATOM 778 N N . ILE A 1 98 ? 12.213 -4.951 -12.933 1.00 83.75 98 ILE A N 1
ATOM 779 C CA . ILE A 1 98 ? 12.052 -5.910 -11.847 1.00 83.75 98 ILE A CA 1
ATOM 780 C C . ILE A 1 98 ? 11.878 -7.334 -12.375 1.00 83.75 98 ILE A C 1
ATOM 782 O O . ILE A 1 98 ? 11.500 -7.576 -13.518 1.00 83.75 98 ILE A O 1
ATOM 786 N N . GLU A 1 99 ? 12.151 -8.301 -11.507 1.00 77.81 99 GLU A N 1
ATOM 787 C CA . GLU A 1 99 ? 11.983 -9.717 -11.821 1.00 77.81 99 GLU A CA 1
ATOM 788 C C . GLU A 1 99 ? 10.499 -10.065 -12.027 1.00 77.81 99 GLU A C 1
ATOM 790 O O . GLU A 1 99 ? 9.622 -9.556 -11.324 1.00 77.81 99 GLU A O 1
ATOM 795 N N . THR A 1 100 ? 10.211 -11.005 -12.931 1.00 77.50 100 THR A N 1
ATOM 796 C CA . THR A 1 100 ? 8.848 -11.462 -13.276 1.00 77.50 100 THR A CA 1
ATOM 797 C C . THR A 1 100 ? 8.007 -11.885 -12.065 1.00 77.50 100 THR A C 1
ATOM 799 O O . THR A 1 100 ? 6.783 -11.794 -12.096 1.00 77.50 100 THR A O 1
ATOM 802 N N . LYS A 1 101 ? 8.636 -12.305 -10.960 1.00 69.56 101 LYS A N 1
ATOM 803 C CA . LYS A 1 101 ? 7.955 -12.695 -9.712 1.00 69.56 101 LYS A CA 1
ATOM 804 C C . LYS A 1 101 ? 7.333 -11.537 -8.926 1.00 69.56 101 LYS A C 1
ATOM 806 O O . LYS A 1 101 ? 6.391 -11.756 -8.163 1.00 69.56 101 LYS A O 1
ATOM 811 N N . ILE A 1 102 ? 7.861 -10.325 -9.099 1.00 71.44 102 ILE A N 1
ATOM 812 C CA . ILE A 1 102 ? 7.340 -9.079 -8.512 1.00 71.44 102 ILE A CA 1
ATOM 813 C C . ILE A 1 102 ? 6.713 -8.165 -9.565 1.00 71.44 102 ILE A C 1
ATOM 815 O O . ILE A 1 102 ? 6.253 -7.075 -9.232 1.00 71.44 102 ILE A O 1
ATOM 819 N N . GLN A 1 103 ? 6.654 -8.607 -10.820 1.00 74.12 103 GLN A N 1
ATOM 820 C CA . GLN A 1 103 ? 5.933 -7.909 -11.873 1.00 74.12 103 GLN A CA 1
ATOM 821 C C . GLN A 1 103 ? 4.457 -7.737 -11.480 1.00 74.12 103 GLN A C 1
ATOM 823 O O . GLN A 1 103 ? 3.837 -8.658 -10.944 1.00 74.12 103 GLN A O 1
ATOM 828 N N . GLY A 1 104 ? 3.923 -6.533 -11.683 1.00 74.38 104 GLY A N 1
ATOM 829 C CA . GLY A 1 104 ? 2.592 -6.135 -11.222 1.00 74.38 104 GLY A CA 1
ATOM 830 C C . GLY A 1 104 ? 2.532 -5.650 -9.768 1.00 74.38 104 GLY A C 1
ATOM 831 O O . GLY A 1 104 ? 1.528 -5.063 -9.378 1.00 74.38 104 GLY A O 1
ATOM 832 N N . ALA A 1 105 ? 3.579 -5.836 -8.949 1.00 76.00 105 ALA A N 1
ATOM 833 C CA . ALA A 1 105 ? 3.601 -5.281 -7.591 1.00 76.00 105 ALA A CA 1
ATOM 834 C C . ALA A 1 105 ? 3.600 -3.737 -7.573 1.00 76.00 105 ALA A C 1
ATOM 836 O O . ALA A 1 105 ? 2.854 -3.173 -6.773 1.00 76.00 105 ALA A O 1
ATOM 837 N N . PRO A 1 106 ? 4.361 -3.028 -8.437 1.00 80.19 106 PRO A N 1
ATOM 838 C CA . PRO A 1 106 ? 4.272 -1.570 -8.530 1.00 80.19 106 PRO A CA 1
ATOM 83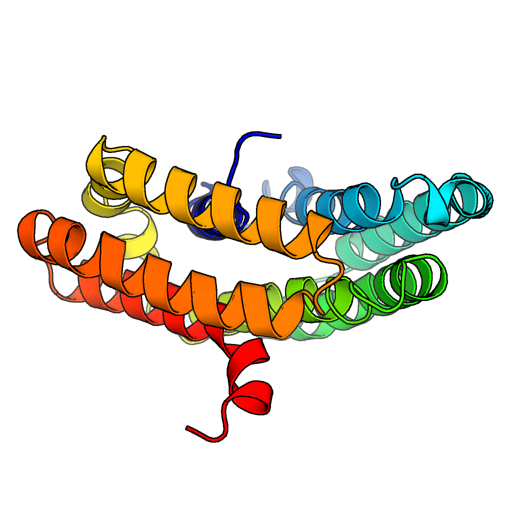9 C C . PRO A 1 106 ? 2.864 -1.085 -8.902 1.00 80.19 106 PRO A C 1
ATOM 841 O O . PRO A 1 106 ? 2.351 -0.173 -8.253 1.00 80.19 106 PRO A O 1
ATOM 844 N N . THR A 1 107 ? 2.219 -1.731 -9.882 1.00 83.88 107 THR A N 1
ATOM 845 C CA . THR A 1 107 ? 0.820 -1.452 -10.242 1.00 83.88 107 THR A CA 1
ATOM 846 C C . THR A 1 107 ? -0.118 -1.695 -9.060 1.00 83.88 107 THR A C 1
ATOM 848 O O . THR A 1 107 ? -0.860 -0.794 -8.677 1.00 83.88 107 THR A O 1
ATOM 851 N N . ALA A 1 108 ? -0.007 -2.845 -8.387 1.00 76.69 108 ALA A N 1
ATOM 852 C CA . ALA A 1 108 ? -0.834 -3.170 -7.227 1.00 76.69 108 ALA A CA 1
ATOM 853 C C . ALA A 1 108 ? -0.691 -2.142 -6.089 1.00 76.69 108 ALA A C 1
ATOM 855 O O . ALA A 1 108 ? -1.683 -1.797 -5.452 1.00 76.69 108 ALA A O 1
ATOM 856 N N . VAL A 1 109 ? 0.515 -1.613 -5.839 1.00 75.69 109 VAL A N 1
ATOM 857 C CA . VAL A 1 109 ? 0.731 -0.539 -4.850 1.00 75.69 109 VAL A CA 1
ATOM 858 C C . VAL A 1 109 ? -0.063 0.714 -5.220 1.00 75.69 109 VAL A C 1
ATOM 860 O O . VAL A 1 109 ? -0.730 1.289 -4.360 1.00 75.69 109 VAL A O 1
ATOM 863 N N . VAL A 1 110 ? -0.019 1.130 -6.489 1.00 80.94 110 VAL A N 1
ATOM 864 C CA . VAL A 1 110 ? -0.798 2.281 -6.967 1.00 80.94 110 VAL A CA 1
ATOM 865 C C . VAL A 1 110 ? -2.299 2.013 -6.857 1.00 80.94 110 VAL A C 1
ATOM 867 O O . VAL A 1 110 ? -3.024 2.886 -6.383 1.00 80.94 110 VAL A O 1
ATOM 870 N N . ASP A 1 111 ? -2.758 0.812 -7.202 1.00 80.31 111 ASP A N 1
ATOM 871 C CA . ASP A 1 111 ? -4.174 0.439 -7.133 1.00 80.31 111 ASP A CA 1
ATOM 872 C C . ASP A 1 111 ? -4.717 0.427 -5.701 1.00 80.31 111 ASP A C 1
ATOM 874 O O . ASP A 1 111 ? -5.811 0.941 -5.460 1.00 80.31 111 ASP A O 1
ATOM 878 N N . VAL A 1 112 ? -3.950 -0.091 -4.731 1.00 76.12 112 VAL A N 1
ATOM 879 C CA . VAL A 1 112 ? -4.316 -0.020 -3.304 1.00 76.12 112 VAL A CA 1
ATOM 880 C C . VAL A 1 112 ? -4.532 1.427 -2.878 1.00 76.12 112 VAL A C 1
ATOM 882 O O . VAL A 1 112 ? -5.530 1.747 -2.234 1.00 76.12 112 VAL A O 1
ATOM 885 N N . LEU A 1 113 ? -3.608 2.311 -3.241 1.00 75.69 113 LEU A N 1
ATOM 886 C CA . LEU A 1 113 ? -3.668 3.712 -2.844 1.00 75.69 113 LEU A CA 1
ATOM 887 C C . LEU A 1 113 ? -4.841 4.428 -3.504 1.00 75.69 113 LEU A C 1
ATOM 889 O O . LEU A 1 113 ? -5.576 5.148 -2.835 1.00 75.69 113 LEU A O 1
ATOM 893 N N . VAL A 1 114 ? -5.070 4.184 -4.794 1.00 79.56 114 VAL A N 1
ATOM 894 C CA . VAL A 1 114 ? -6.246 4.687 -5.511 1.00 79.56 114 VAL A CA 1
ATOM 895 C C . VAL A 1 114 ? -7.537 4.210 -4.844 1.00 79.56 114 VAL A C 1
ATOM 897 O O . VAL A 1 114 ? -8.450 5.014 -4.659 1.00 79.56 114 VAL A O 1
ATOM 900 N N . ALA A 1 115 ? -7.617 2.940 -4.441 1.00 78.25 115 ALA A N 1
ATOM 901 C CA . ALA A 1 115 ? -8.778 2.395 -3.741 1.00 78.25 115 ALA A CA 1
ATOM 902 C C . ALA A 1 115 ? -8.986 3.042 -2.362 1.00 78.25 115 ALA A C 1
ATOM 904 O O . ALA A 1 115 ? -10.117 3.360 -2.004 1.00 78.25 115 ALA A O 1
ATOM 905 N N . GLN A 1 116 ? -7.915 3.294 -1.607 1.00 75.12 116 GLN A N 1
ATOM 906 C CA . GLN A 1 116 ? -7.994 3.983 -0.313 1.00 75.12 116 GLN A CA 1
ATOM 907 C C . GLN A 1 116 ? -8.403 5.447 -0.450 1.00 75.12 116 GLN A C 1
ATOM 909 O O . GLN A 1 116 ? -9.218 5.933 0.326 1.00 75.12 116 GLN A O 1
ATOM 914 N N . LEU A 1 117 ? -7.878 6.144 -1.456 1.00 75.50 117 LEU A N 1
ATOM 915 C CA . LEU A 1 117 ? -8.268 7.519 -1.749 1.00 75.50 117 LEU A CA 1
ATOM 916 C C . LEU A 1 117 ? -9.739 7.591 -2.144 1.00 75.50 117 LEU A C 1
ATOM 918 O O . LEU A 1 117 ? -10.448 8.456 -1.647 1.00 75.50 117 LEU A O 1
ATOM 922 N N . ARG A 1 118 ? -10.216 6.663 -2.985 1.00 77.44 118 ARG A N 1
ATOM 923 C CA . ARG A 1 118 ? -11.645 6.546 -3.307 1.00 77.44 118 ARG A CA 1
ATOM 924 C C . ARG A 1 118 ? -12.480 6.310 -2.061 1.00 77.44 118 ARG A C 1
ATOM 926 O O . ARG A 1 118 ? -13.444 7.034 -1.871 1.00 77.44 118 ARG A O 1
ATOM 933 N N . PHE A 1 119 ? -12.062 5.385 -1.194 1.00 75.88 119 PHE A N 1
ATOM 934 C CA . PHE A 1 119 ? -12.730 5.156 0.082 1.00 75.88 119 PHE A CA 1
ATOM 935 C C . PHE A 1 119 ? -12.837 6.455 0.883 1.00 75.88 119 PHE A C 1
ATOM 937 O O . PHE A 1 119 ? -13.951 6.888 1.141 1.00 75.88 119 PHE A O 1
ATOM 944 N N . ILE A 1 120 ? -11.725 7.136 1.181 1.00 74.69 120 ILE A N 1
ATOM 945 C CA . ILE A 1 120 ? -11.732 8.405 1.936 1.00 74.69 120 ILE A CA 1
ATOM 946 C C . ILE A 1 120 ? -12.662 9.440 1.285 1.00 74.69 120 ILE A C 1
ATOM 948 O O . ILE A 1 120 ? -13.337 10.198 1.969 1.00 74.69 120 ILE A O 1
ATOM 952 N N . CYS A 1 121 ? -12.714 9.453 -0.041 1.00 75.00 121 CYS A N 1
ATOM 953 C CA . CYS A 1 121 ? -13.499 10.396 -0.820 1.00 75.00 121 CYS A CA 1
ATOM 954 C C . CYS A 1 121 ? -14.996 10.107 -0.916 1.00 75.00 121 CYS A C 1
ATOM 956 O O . CYS A 1 121 ? -15.775 11.024 -1.167 1.00 75.00 121 CYS A O 1
ATOM 958 N N . GLU A 1 122 ? -15.382 8.847 -0.772 1.00 80.06 122 GLU A N 1
ATOM 959 C CA . GLU A 1 122 ? -16.772 8.384 -0.769 1.00 80.06 122 GLU A CA 1
ATOM 960 C C . GLU A 1 122 ? -17.320 8.259 0.660 1.00 80.06 122 GLU A C 1
ATOM 962 O O . GLU A 1 122 ? -18.517 8.064 0.860 1.00 80.06 122 GLU A O 1
ATOM 967 N N . THR A 1 123 ? -16.436 8.382 1.647 1.00 76.50 123 THR A N 1
ATOM 968 C CA . THR A 1 123 ? -16.717 8.236 3.068 1.00 76.50 123 THR A CA 1
ATOM 969 C C . THR A 1 123 ? -17.248 9.537 3.664 1.00 76.50 123 THR A C 1
ATOM 971 O O . THR A 1 123 ? -16.840 10.634 3.279 1.00 76.50 123 THR A O 1
ATOM 974 N N . ASP A 1 124 ? -18.174 9.420 4.614 1.00 78.75 124 ASP A N 1
ATOM 975 C CA . ASP A 1 124 ? -18.688 10.572 5.350 1.00 78.75 124 ASP A CA 1
ATOM 976 C C . ASP A 1 124 ? -17.635 11.172 6.306 1.00 78.75 124 ASP A C 1
ATOM 978 O O . ASP A 1 124 ? -16.608 10.572 6.633 1.00 78.75 124 ASP A O 1
ATOM 982 N N . GLY A 1 125 ? -17.884 12.398 6.768 1.00 75.25 125 GLY A N 1
ATOM 983 C CA . GLY A 1 125 ? -16.965 13.078 7.682 1.00 75.25 125 GLY A CA 1
ATOM 984 C C . GLY A 1 125 ? -16.752 12.337 9.008 1.00 75.25 125 GLY A C 1
A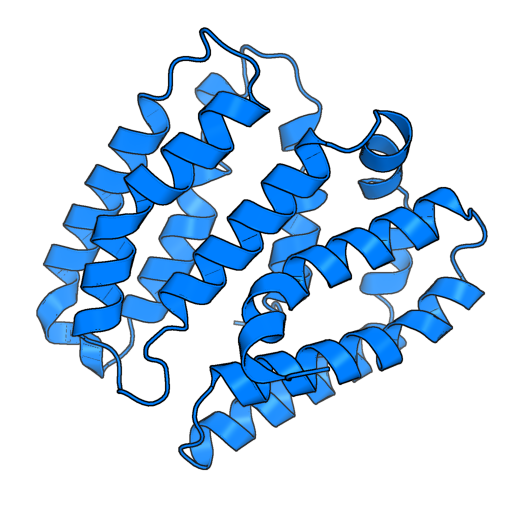TOM 985 O O . GLY A 1 125 ? -15.680 12.460 9.596 1.00 75.25 125 GLY A O 1
ATOM 986 N N . GLU A 1 126 ? -17.727 11.548 9.469 1.00 78.62 126 GLU A N 1
ATOM 987 C CA . GLU A 1 126 ? -17.637 10.814 10.738 1.00 78.62 126 GLU A CA 1
ATOM 988 C C . GLU A 1 126 ? -16.582 9.712 10.657 1.00 78.62 126 GLU A C 1
ATOM 990 O O . GLU A 1 126 ? -15.675 9.644 11.486 1.00 78.62 126 GLU A O 1
ATOM 995 N N . HIS A 1 127 ? -16.625 8.900 9.608 1.00 77.56 127 HIS A N 1
ATOM 996 C CA . HIS A 1 127 ? -15.644 7.846 9.383 1.00 77.56 127 HIS A CA 1
ATOM 997 C C . HIS A 1 127 ? -14.237 8.404 9.121 1.00 77.56 127 HIS A C 1
ATOM 999 O O . HIS A 1 127 ? -13.268 7.770 9.541 1.00 77.56 127 HIS A O 1
ATOM 1005 N N . ILE A 1 128 ? -14.104 9.582 8.488 1.00 74.38 128 ILE A N 1
ATOM 1006 C CA . ILE A 1 128 ? -12.809 10.272 8.329 1.00 74.38 128 ILE A CA 1
ATOM 1007 C C . ILE A 1 128 ? -12.226 10.637 9.698 1.00 74.38 128 ILE A C 1
ATOM 1009 O O . ILE A 1 128 ? -11.051 10.376 9.953 1.00 74.38 128 ILE A O 1
ATOM 1013 N N . LEU A 1 129 ? -13.035 11.201 10.597 1.00 77.44 129 LEU A N 1
ATOM 1014 C CA . LEU A 1 129 ? -12.597 11.531 11.957 1.00 77.44 129 LEU A CA 1
ATOM 1015 C C . LEU A 1 129 ? -12.192 10.278 12.739 1.00 77.44 129 LEU A C 1
ATOM 1017 O O . LEU A 1 129 ? -11.213 10.299 13.487 1.00 77.44 129 LEU A O 1
ATOM 1021 N N . GLU A 1 130 ? -12.894 9.167 12.525 1.00 82.44 130 GLU A N 1
ATOM 1022 C CA . GLU A 1 130 ? -12.577 7.899 13.176 1.00 82.44 130 GLU A CA 1
ATOM 1023 C C . GLU A 1 130 ? -11.229 7.308 12.744 1.00 82.44 130 GLU A C 1
ATOM 1025 O O . GLU A 1 130 ? -10.623 6.591 13.538 1.00 82.44 130 GLU A O 1
ATOM 1030 N N . ILE A 1 131 ? -10.687 7.652 11.566 1.00 74.62 131 ILE A N 1
ATOM 1031 C CA . ILE A 1 131 ? -9.318 7.256 11.165 1.00 74.62 131 ILE A CA 1
ATOM 1032 C C . ILE A 1 131 ? -8.282 7.749 12.189 1.00 74.62 131 ILE A C 1
ATOM 1034 O O . ILE A 1 131 ? -7.294 7.066 12.472 1.00 74.62 131 ILE A O 1
ATOM 1038 N N . PHE A 1 132 ? -8.531 8.912 12.792 1.00 75.31 132 PHE A N 1
ATOM 1039 C CA . PHE A 1 132 ? -7.662 9.526 13.795 1.00 75.31 132 PHE A CA 1
ATOM 1040 C C . PHE A 1 132 ? -7.977 9.067 15.222 1.00 75.31 132 PHE A C 1
ATOM 1042 O O . PHE A 1 132 ? -7.341 9.523 16.178 1.00 75.31 132 PHE A O 1
ATOM 1049 N N . ASN A 1 133 ? -8.940 8.156 15.398 1.00 81.38 133 ASN A N 1
ATOM 1050 C CA . ASN A 1 133 ? -9.337 7.704 16.718 1.00 81.38 133 ASN A CA 1
ATOM 1051 C C . ASN A 1 133 ? -8.146 7.041 17.435 1.00 81.38 133 ASN A C 1
ATOM 1053 O O . ASN A 1 133 ? -7.543 6.091 16.917 1.00 81.38 133 ASN A O 1
ATOM 1057 N N . PRO A 1 134 ? -7.830 7.472 18.672 1.00 80.25 134 PRO A N 1
ATOM 1058 C CA . PRO A 1 134 ? -6.767 6.891 19.472 1.00 80.25 134 PRO A CA 1
ATOM 1059 C C . PRO A 1 134 ? -6.766 5.387 19.624 1.00 80.25 134 PRO A C 1
ATOM 1061 O O . PRO A 1 134 ? -5.707 4.780 19.800 1.00 80.25 134 PRO A O 1
ATOM 1064 N N . CYS A 1 135 ? -7.942 4.781 19.566 1.00 85.75 135 CYS A N 1
ATOM 1065 C CA . CYS A 1 135 ? -8.064 3.347 19.639 1.00 85.75 135 CYS A CA 1
ATOM 1066 C C . CYS A 1 135 ? -7.370 2.637 18.472 1.00 85.75 135 CYS A C 1
ATOM 1068 O O . CYS A 1 135 ? -6.740 1.599 18.696 1.00 85.75 135 CYS A O 1
ATOM 1070 N N . ILE A 1 136 ? -7.416 3.217 17.265 1.00 81.19 136 ILE A N 1
ATOM 1071 C CA . ILE A 1 136 ? -6.819 2.636 16.060 1.00 81.19 136 ILE A CA 1
ATOM 1072 C C . ILE A 1 136 ? -5.315 2.485 16.253 1.00 81.19 136 ILE A C 1
ATOM 1074 O O . ILE A 1 136 ? -4.799 1.367 16.287 1.00 81.19 136 ILE A O 1
ATOM 1078 N N . TYR A 1 137 ? -4.606 3.595 16.466 1.00 73.62 137 TYR A N 1
ATOM 1079 C CA . TYR A 1 137 ? -3.154 3.551 16.586 1.00 73.62 137 TYR A CA 1
ATOM 1080 C C . TYR A 1 137 ? -2.702 2.807 17.846 1.00 73.62 137 TYR A C 1
ATOM 1082 O O . TYR A 1 137 ? -1.753 2.027 17.789 1.00 73.62 137 TYR A O 1
ATOM 1090 N N . LYS A 1 138 ? -3.391 2.959 18.987 1.00 78.50 138 LYS A N 1
ATOM 1091 C CA . LYS A 1 138 ? -3.022 2.216 20.205 1.00 78.50 138 LYS A CA 1
ATOM 1092 C C . LYS A 1 138 ? -3.111 0.716 19.974 1.00 78.50 138 LYS A C 1
ATOM 1094 O O . LYS A 1 138 ? -2.217 -0.001 20.405 1.00 78.50 138 LYS A O 1
ATOM 1099 N N . THR A 1 139 ? -4.133 0.248 19.267 1.00 77.00 139 THR A N 1
ATOM 1100 C CA . THR A 1 139 ? -4.287 -1.176 18.967 1.00 77.00 139 THR A CA 1
ATOM 1101 C C . THR A 1 139 ? -3.264 -1.656 17.940 1.00 77.00 139 THR A C 1
ATOM 1103 O O . THR A 1 139 ? -2.667 -2.716 18.131 1.00 77.00 139 THR A O 1
ATOM 1106 N N . LEU A 1 140 ? -2.994 -0.855 16.907 1.00 67.62 140 LEU A N 1
ATOM 1107 C CA . LEU A 1 140 ? -2.018 -1.174 15.863 1.00 67.62 140 LEU A CA 1
ATOM 1108 C C . LEU A 1 140 ? -0.556 -1.078 16.315 1.00 67.62 140 LEU A C 1
ATOM 1110 O O . LEU A 1 140 ? 0.315 -1.573 15.623 1.00 67.62 140 LEU A O 1
ATOM 1114 N N . PHE A 1 141 ? -0.246 -0.470 17.461 1.00 63.50 141 PHE A N 1
ATOM 1115 C CA . PHE A 1 141 ? 1.127 -0.416 17.986 1.00 63.50 141 PHE A CA 1
ATOM 1116 C C . PHE A 1 141 ? 1.367 -1.358 19.180 1.00 63.50 141 PHE A C 1
ATOM 1118 O O . PHE A 1 141 ? 2.446 -1.354 19.795 1.00 63.50 141 PHE A O 1
ATOM 1125 N N . MET A 1 142 ? 0.380 -2.192 19.523 1.00 67.62 142 MET A N 1
ATOM 1126 C CA . MET A 1 142 ? 0.462 -3.145 20.632 1.00 67.62 142 MET A CA 1
ATOM 1127 C C . MET A 1 1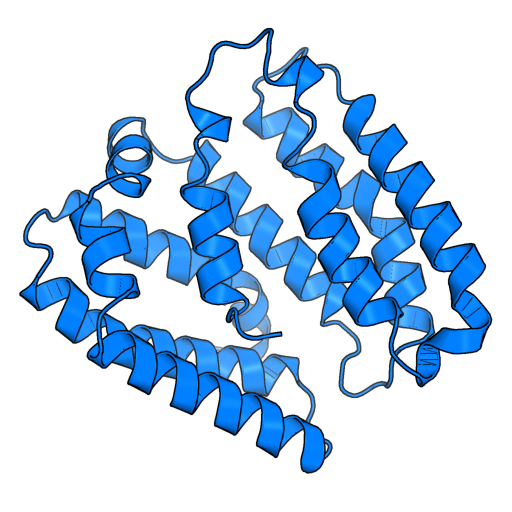42 ? 1.263 -4.408 20.300 1.00 67.62 142 MET A C 1
ATOM 1129 O O . MET A 1 142 ? 1.552 -4.728 19.153 1.00 67.62 142 MET A O 1
ATOM 1133 N N . LYS A 1 143 ? 1.640 -5.155 21.349 1.00 64.19 143 LYS A N 1
ATOM 1134 C CA . LYS A 1 143 ? 2.403 -6.410 21.219 1.00 64.19 143 LYS A CA 1
ATOM 1135 C C . LYS A 1 143 ? 1.719 -7.441 20.312 1.00 64.19 143 LYS A C 1
ATOM 1137 O O . LYS A 1 143 ? 2.430 -8.149 19.606 1.00 64.19 143 LYS A O 1
ATOM 1142 N N . ASP A 1 144 ? 0.389 -7.504 20.331 1.00 68.00 144 ASP A N 1
ATOM 1143 C CA . ASP A 1 144 ? -0.388 -8.444 19.514 1.00 68.00 144 ASP A CA 1
ATOM 1144 C C . ASP A 1 144 ? -0.231 -8.121 18.021 1.00 68.00 144 ASP A C 1
ATOM 1146 O O . ASP A 1 144 ? 0.116 -9.001 17.235 1.00 68.00 144 ASP A O 1
ATOM 1150 N N . GLU A 1 145 ? -0.328 -6.838 17.650 1.00 72.19 145 GLU A N 1
ATOM 1151 C CA . GLU A 1 145 ? -0.037 -6.381 16.286 1.00 72.19 145 GLU A CA 1
ATOM 1152 C C . GLU A 1 145 ? 1.406 -6.699 15.891 1.00 72.19 145 GLU A C 1
ATOM 1154 O O . GLU A 1 145 ? 1.639 -7.225 14.804 1.00 72.19 145 GLU A O 1
ATOM 1159 N N . LYS A 1 146 ? 2.375 -6.497 16.794 1.00 72.50 146 LYS A N 1
ATOM 1160 C CA . LYS A 1 146 ? 3.783 -6.797 16.493 1.00 72.50 146 LYS A CA 1
ATOM 1161 C C . LYS A 1 146 ? 3.987 -8.264 16.129 1.00 72.50 146 LYS A C 1
ATOM 1163 O O . LYS A 1 146 ? 4.878 -8.568 15.339 1.00 72.50 146 LYS A O 1
ATOM 1168 N N . ASN A 1 147 ? 3.197 -9.180 16.689 1.00 80.62 147 ASN A N 1
ATOM 1169 C CA . ASN A 1 147 ? 3.253 -10.598 16.339 1.00 80.62 147 ASN A CA 1
ATOM 1170 C C . ASN A 1 147 ? 2.597 -10.881 14.981 1.00 80.62 147 ASN A C 1
ATOM 1172 O O . ASN A 1 147 ? 3.172 -11.635 14.189 1.00 80.62 147 ASN A O 1
ATOM 1176 N N . CYS A 1 148 ? 1.460 -10.245 14.684 1.00 80.12 148 CYS A N 1
ATOM 1177 C CA . CYS A 1 148 ? 0.823 -10.312 13.367 1.00 80.12 148 CYS A CA 1
ATOM 1178 C C . CYS A 1 148 ? 1.769 -9.785 12.276 1.00 80.12 148 CYS A C 1
ATOM 1180 O O . CYS A 1 148 ? 2.040 -10.481 11.299 1.00 80.12 148 CYS A O 1
ATOM 1182 N N . THR A 1 149 ? 2.369 -8.611 12.491 1.00 76.50 149 THR A N 1
ATOM 1183 C CA . THR A 1 149 ? 3.300 -7.966 11.554 1.00 76.50 149 THR A CA 1
ATOM 1184 C C . THR A 1 149 ? 4.564 -8.791 11.361 1.00 76.50 149 THR A C 1
ATOM 1186 O O . THR A 1 149 ? 4.978 -9.023 10.232 1.00 76.50 149 THR A O 1
ATOM 1189 N N . ARG A 1 150 ? 5.146 -9.342 12.435 1.00 79.25 150 ARG A N 1
ATOM 1190 C CA . ARG A 1 150 ? 6.295 -10.257 12.313 1.00 79.25 150 ARG A CA 1
ATOM 1191 C C . ARG A 1 150 ? 5.968 -11.513 11.514 1.00 79.25 150 ARG A C 1
ATOM 1193 O O . ARG A 1 150 ? 6.835 -12.011 10.800 1.00 79.25 150 ARG A O 1
ATOM 1200 N N . THR A 1 151 ? 4.763 -12.057 11.676 1.00 80.62 151 THR A N 1
ATOM 1201 C CA . THR A 1 151 ? 4.333 -13.256 10.946 1.00 80.62 151 THR A CA 1
ATOM 1202 C C . THR A 1 151 ? 4.175 -12.944 9.466 1.00 80.62 151 THR A C 1
ATOM 1204 O O . THR A 1 151 ? 4.791 -13.634 8.655 1.00 80.62 151 THR A O 1
ATOM 1207 N N . PHE A 1 152 ? 3.478 -11.851 9.148 1.00 78.12 152 PHE A N 1
ATOM 1208 C CA . PHE A 1 152 ? 3.349 -11.319 7.795 1.00 78.12 152 PHE A CA 1
ATOM 1209 C C . PHE A 1 152 ? 4.726 -11.100 7.149 1.00 78.12 152 PHE A C 1
ATOM 1211 O O . PHE A 1 152 ? 5.043 -11.721 6.138 1.00 78.12 152 PHE A O 1
ATOM 1218 N N . ASP A 1 153 ? 5.602 -10.312 7.781 1.00 73.44 153 ASP A N 1
ATOM 1219 C CA . ASP A 1 153 ? 6.939 -9.998 7.259 1.00 73.44 153 ASP A CA 1
ATOM 1220 C C . ASP A 1 153 ? 7.768 -11.264 7.009 1.00 73.44 153 ASP A C 1
ATOM 1222 O O . ASP A 1 153 ? 8.459 -11.386 5.996 1.00 73.44 153 ASP A O 1
ATOM 1226 N N . ARG A 1 154 ? 7.690 -12.239 7.922 1.00 79.25 154 ARG A N 1
ATOM 1227 C CA . ARG A 1 154 ? 8.385 -13.521 7.783 1.00 79.25 154 ARG A CA 1
ATOM 1228 C C . ARG A 1 154 ? 7.859 -14.322 6.594 1.00 79.25 154 ARG A C 1
ATOM 1230 O O . ARG A 1 154 ? 8.670 -14.894 5.871 1.00 79.25 154 ARG A O 1
ATOM 1237 N N . HIS A 1 155 ? 6.546 -14.388 6.389 1.00 77.62 155 HIS A N 1
ATOM 1238 C CA . HIS A 1 155 ? 5.956 -15.134 5.275 1.00 77.62 155 HIS A CA 1
ATOM 1239 C C . HIS A 1 155 ? 6.250 -14.476 3.926 1.00 77.62 155 HIS A C 1
ATOM 1241 O O . HIS A 1 155 ? 6.629 -15.175 2.982 1.00 77.62 155 HIS A O 1
ATOM 1247 N N . ILE A 1 156 ? 6.185 -13.143 3.854 1.00 74.12 156 ILE A N 1
ATOM 1248 C CA . ILE A 1 156 ? 6.618 -12.372 2.682 1.00 74.12 156 ILE A CA 1
ATOM 1249 C C . ILE A 1 156 ? 8.096 -12.644 2.381 1.00 74.12 156 ILE A C 1
ATOM 1251 O O . ILE A 1 156 ? 8.445 -12.986 1.251 1.00 74.12 156 ILE A O 1
ATOM 1255 N N . HIS A 1 157 ? 8.967 -12.563 3.391 1.00 72.56 157 HIS A N 1
ATOM 1256 C CA . HIS A 1 157 ? 10.406 -12.783 3.225 1.00 72.56 157 HIS A CA 1
ATOM 1257 C C . HIS A 1 157 ? 10.747 -14.214 2.799 1.00 72.56 157 HIS A C 1
ATOM 1259 O O . HIS A 1 157 ? 11.586 -14.419 1.924 1.00 72.56 157 HIS A O 1
ATOM 1265 N N . ASN A 1 158 ? 10.097 -15.214 3.394 1.00 76.56 158 ASN A N 1
ATOM 1266 C CA . ASN A 1 158 ? 10.299 -16.612 3.020 1.00 76.56 158 ASN A CA 1
ATOM 1267 C C . ASN A 1 158 ? 9.789 -16.888 1.602 1.00 76.56 158 ASN A C 1
ATOM 1269 O O . ASN A 1 158 ? 10.492 -17.515 0.818 1.00 76.56 158 ASN A O 1
ATOM 1273 N N . SER A 1 159 ? 8.628 -16.348 1.231 1.00 74.25 159 SER A N 1
ATOM 1274 C CA . SER A 1 159 ? 8.080 -16.513 -0.119 1.00 74.25 159 SER A CA 1
ATOM 1275 C C . SER A 1 159 ? 8.951 -15.858 -1.190 1.00 74.25 159 SER A C 1
ATOM 1277 O O . SER A 1 159 ? 9.117 -16.420 -2.270 1.00 74.25 159 SER A O 1
ATOM 1279 N N . ALA A 1 160 ? 9.569 -14.715 -0.873 1.00 68.88 160 ALA A N 1
ATOM 1280 C CA . ALA A 1 160 ? 10.538 -14.069 -1.751 1.00 68.88 160 ALA A CA 1
ATOM 1281 C C . ALA A 1 160 ? 11.808 -14.919 -1.959 1.00 68.88 160 ALA A C 1
ATOM 1283 O O . ALA A 1 160 ? 12.386 -14.894 -3.045 1.00 68.88 160 ALA A O 1
ATOM 1284 N N . LYS A 1 161 ? 12.237 -15.688 -0.944 1.00 75.81 161 LYS A N 1
ATOM 1285 C CA . LYS A 1 161 ? 13.351 -16.651 -1.059 1.00 75.81 161 LYS A CA 1
ATOM 1286 C C . LYS A 1 161 ? 12.980 -17.899 -1.855 1.00 75.81 161 LYS A C 1
ATOM 1288 O O . LYS A 1 161 ? 13.836 -18.455 -2.529 1.00 75.81 161 LYS A O 1
ATOM 1293 N N . GLU A 1 162 ? 11.730 -18.335 -1.755 1.00 80.81 162 GLU A N 1
ATOM 1294 C CA . GLU A 1 162 ? 11.182 -19.496 -2.469 1.00 80.81 162 GLU A CA 1
ATOM 1295 C C . GLU A 1 162 ? 10.773 -19.178 -3.917 1.00 80.81 162 GLU A C 1
ATOM 1297 O O . GLU A 1 162 ? 10.159 -20.009 -4.578 1.00 80.81 162 GLU A O 1
ATOM 1302 N N . ASP A 1 163 ? 11.098 -17.977 -4.403 1.00 71.31 163 ASP A N 1
ATOM 1303 C CA . ASP A 1 163 ? 10.843 -17.523 -5.773 1.00 71.31 163 ASP A CA 1
ATOM 1304 C C . ASP A 1 163 ? 9.358 -17.556 -6.188 1.00 71.31 163 ASP A C 1
ATOM 1306 O O . ASP A 1 163 ? 8.999 -17.727 -7.353 1.00 71.31 163 ASP A O 1
ATOM 1310 N N . LYS A 1 164 ? 8.453 -17.374 -5.218 1.00 73.19 164 LYS A N 1
ATOM 1311 C CA . LYS A 1 164 ? 7.006 -17.332 -5.464 1.00 73.19 164 LYS A CA 1
ATOM 1312 C C . LYS A 1 164 ? 6.587 -15.998 -6.087 1.00 73.19 164 LYS A C 1
ATOM 1314 O O . LYS A 1 164 ? 7.147 -14.946 -5.778 1.00 73.19 164 LYS A O 1
ATOM 1319 N N . LYS A 1 165 ? 5.527 -16.021 -6.908 1.00 78.31 165 LYS A N 1
ATOM 1320 C CA . LYS A 1 165 ? 4.849 -14.792 -7.358 1.00 78.31 165 LYS A CA 1
ATOM 1321 C C . LYS A 1 165 ? 4.322 -14.030 -6.143 1.00 78.31 165 LYS A C 1
ATOM 1323 O O . LYS A 1 165 ? 3.586 -14.596 -5.336 1.00 78.31 165 LYS A O 1
ATOM 1328 N N . MET A 1 166 ? 4.669 -12.752 -6.032 1.00 73.69 166 MET A N 1
ATOM 1329 C CA . MET A 1 166 ? 4.441 -12.008 -4.794 1.00 73.69 166 MET A CA 1
ATOM 1330 C C . MET A 1 166 ? 2.994 -11.571 -4.590 1.00 73.69 166 MET A C 1
ATOM 1332 O O . MET A 1 166 ? 2.546 -11.568 -3.450 1.00 73.69 166 MET A O 1
ATOM 1336 N N . ILE A 1 167 ? 2.242 -11.243 -5.645 1.00 77.06 167 ILE A N 1
ATOM 1337 C CA . ILE A 1 167 ? 0.877 -10.712 -5.474 1.00 77.06 167 ILE A CA 1
ATOM 1338 C C . ILE A 1 167 ? -0.054 -11.726 -4.776 1.00 77.06 167 ILE A C 1
ATOM 1340 O O . ILE A 1 167 ? -0.635 -11.360 -3.756 1.00 77.06 167 ILE A O 1
ATOM 1344 N N . PRO A 1 168 ? -0.149 -13.007 -5.198 1.00 79.88 168 PRO A N 1
ATOM 1345 C CA . PRO A 1 168 ? -0.985 -13.987 -4.497 1.00 79.88 168 PRO A CA 1
ATOM 1346 C C . PRO A 1 168 ? -0.563 -14.212 -3.042 1.00 79.88 168 PRO A C 1
ATOM 1348 O O . PRO A 1 168 ? -1.414 -14.378 -2.170 1.00 79.88 168 PRO A O 1
ATOM 1351 N N . VAL A 1 169 ? 0.747 -14.180 -2.772 1.00 77.12 169 VAL A N 1
ATOM 1352 C CA . VAL A 1 169 ? 1.283 -14.280 -1.410 1.00 77.12 169 VAL A CA 1
ATOM 1353 C C . VAL A 1 169 ? 0.825 -13.078 -0.591 1.00 77.12 169 VAL A C 1
ATOM 1355 O O . VAL A 1 169 ? 0.178 -13.263 0.429 1.00 77.12 169 VAL A O 1
ATOM 1358 N N . VAL A 1 170 ? 1.081 -11.851 -1.050 1.00 77.31 170 VAL A N 1
ATOM 1359 C CA . VAL A 1 170 ? 0.669 -10.621 -0.355 1.00 77.31 170 VAL A CA 1
ATOM 1360 C C . VAL A 1 170 ? -0.832 -10.623 -0.087 1.00 77.31 170 VAL A C 1
ATOM 1362 O O . VAL A 1 170 ? -1.243 -10.297 1.021 1.00 77.31 170 VAL A O 1
ATOM 1365 N N . CYS A 1 171 ? -1.648 -11.049 -1.047 1.00 81.50 171 CYS A N 1
ATOM 1366 C CA . CYS A 1 171 ? -3.092 -11.142 -0.878 1.00 81.50 171 CYS A CA 1
ATOM 1367 C C . CYS A 1 171 ? -3.499 -12.125 0.219 1.00 81.50 171 CYS A C 1
ATOM 1369 O O . CYS A 1 171 ? -4.277 -11.774 1.108 1.00 81.50 171 CYS A O 1
ATOM 1371 N N . LYS A 1 172 ? -2.944 -13.339 0.192 1.00 84.38 172 LYS A N 1
ATOM 1372 C CA . LYS A 1 172 ? -3.196 -14.348 1.221 1.00 84.38 172 LYS A CA 1
ATOM 1373 C C . LYS A 1 172 ? -2.760 -13.847 2.601 1.00 84.38 172 LYS A C 1
ATOM 1375 O O . LYS A 1 172 ? -3.549 -13.856 3.541 1.00 84.38 172 LYS A O 1
ATOM 1380 N N . GLU A 1 173 ? -1.531 -13.355 2.702 1.00 82.50 173 GL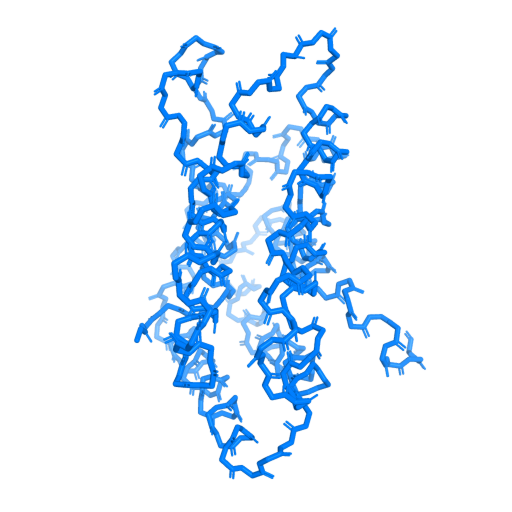U A N 1
ATOM 1381 C CA . GLU A 1 173 ? -0.950 -12.885 3.959 1.00 82.50 173 GLU A CA 1
ATOM 1382 C C . GLU A 1 173 ? -1.677 -11.645 4.500 1.00 82.50 173 GLU A C 1
ATOM 1384 O O . GLU A 1 173 ? -1.816 -11.490 5.709 1.00 82.50 173 GLU A O 1
ATOM 1389 N N . THR A 1 174 ? -2.210 -10.774 3.637 1.00 81.00 174 THR A N 1
ATOM 1390 C CA . THR A 1 174 ? -3.000 -9.606 4.069 1.00 81.00 174 THR A CA 1
ATOM 1391 C C . THR A 1 174 ? -4.344 -10.032 4.665 1.00 81.00 174 THR A C 1
ATOM 1393 O O . THR A 1 174 ? -4.794 -9.441 5.648 1.00 81.00 174 THR A O 1
ATOM 1396 N N . LEU A 1 175 ? -4.971 -11.089 4.135 1.00 85.00 175 LEU A N 1
ATOM 1397 C CA . LEU A 1 175 ? -6.191 -11.663 4.710 1.00 85.00 175 LEU A CA 1
ATOM 1398 C C . LEU A 1 175 ? -5.925 -12.319 6.076 1.00 85.00 175 LEU A C 1
ATOM 1400 O O . LEU A 1 175 ? -6.697 -12.125 7.022 1.00 85.00 175 LEU A O 1
ATOM 1404 N N . GLU A 1 176 ? -4.823 -13.060 6.196 1.00 85.12 176 GLU A N 1
ATOM 1405 C CA . GLU A 1 176 ? -4.383 -13.637 7.471 1.00 85.12 176 GLU A CA 1
ATOM 1406 C C . GLU A 1 176 ? -4.056 -12.536 8.488 1.00 85.12 176 GLU A C 1
ATOM 1408 O O . GLU A 1 176 ? -4.504 -12.594 9.633 1.00 85.12 176 GLU A O 1
ATOM 1413 N N . TYR A 1 177 ? -3.365 -11.477 8.059 1.00 83.75 177 TYR A N 1
ATOM 1414 C CA . TYR A 1 177 ? -3.057 -10.317 8.892 1.00 83.75 177 TYR A CA 1
ATOM 1415 C C . TYR A 1 177 ? -4.322 -9.595 9.372 1.00 83.75 177 TYR A C 1
ATOM 1417 O O . TYR A 1 177 ? -4.448 -9.322 10.566 1.00 83.75 177 TYR A O 1
ATOM 1425 N N . LYS A 1 178 ? -5.292 -9.348 8.478 1.00 84.62 178 LYS A N 1
ATOM 1426 C CA . LYS A 1 178 ? -6.605 -8.792 8.839 1.00 84.62 178 LYS A CA 1
ATOM 1427 C C . LYS A 1 178 ? -7.253 -9.620 9.944 1.00 84.62 178 LYS A C 1
ATOM 1429 O O . LYS A 1 178 ? -7.706 -9.061 10.934 1.00 84.62 178 LYS A O 1
ATOM 1434 N N . THR A 1 179 ? -7.275 -10.940 9.783 1.00 86.25 179 THR A N 1
ATOM 1435 C CA . THR A 1 179 ? -7.860 -11.864 10.766 1.00 86.25 179 THR A CA 1
ATOM 1436 C C . THR A 1 179 ? -7.113 -11.804 12.099 1.00 86.25 179 THR A C 1
ATOM 1438 O O . THR A 1 179 ? -7.740 -11.729 13.151 1.00 86.25 179 THR A O 1
ATOM 1441 N N . CYS A 1 180 ? -5.780 -11.753 12.055 1.00 84.62 180 CYS A N 1
ATOM 1442 C CA . CYS A 1 180 ? -4.921 -11.670 13.234 1.00 84.62 180 CYS A CA 1
ATOM 1443 C C . CYS A 1 180 ? -5.179 -10.407 14.067 1.00 84.62 180 CYS A C 1
ATOM 1445 O O . CYS A 1 180 ? -5.135 -10.465 15.296 1.00 84.62 180 CYS A O 1
ATOM 1447 N N . ILE A 1 181 ? -5.463 -9.269 13.421 1.00 83.50 181 ILE A N 1
ATOM 1448 C CA . ILE A 1 181 ? -5.691 -8.015 14.145 1.00 83.50 181 ILE A CA 1
ATOM 1449 C C . ILE A 1 181 ? -7.163 -7.721 14.458 1.00 83.50 181 ILE A C 1
ATOM 1451 O O . ILE A 1 181 ? -7.421 -6.929 15.361 1.00 83.50 181 ILE A O 1
ATOM 1455 N N . ASP A 1 182 ? -8.120 -8.360 13.777 1.00 85.38 182 ASP A N 1
ATOM 1456 C CA . ASP A 1 182 ? -9.559 -8.105 13.948 1.00 85.38 182 ASP A CA 1
ATOM 1457 C C . ASP A 1 182 ? -10.042 -8.404 15.377 1.00 85.38 182 ASP A C 1
ATOM 1459 O O . ASP A 1 182 ? -10.779 -7.607 15.956 1.00 85.38 182 ASP A O 1
ATOM 1463 N N . GLU A 1 183 ? -9.585 -9.498 15.996 1.00 84.62 183 GLU A N 1
ATOM 1464 C CA . GLU A 1 183 ? -9.943 -9.835 17.382 1.00 84.62 183 GLU A CA 1
ATOM 1465 C C . GLU A 1 183 ? -9.396 -8.824 18.410 1.00 84.62 183 GLU A C 1
ATOM 1467 O O . GLU A 1 183 ? -10.197 -8.258 19.166 1.00 84.62 183 GLU A O 1
ATOM 1472 N N . PRO A 1 184 ? -8.079 -8.508 18.438 1.00 82.94 184 PRO A N 1
ATOM 1473 C CA . PRO A 1 184 ? -7.551 -7.433 19.277 1.00 82.94 184 PRO A CA 1
ATOM 1474 C C . PRO A 1 184 ? -8.270 -6.098 19.070 1.00 82.94 184 PRO A C 1
ATOM 1476 O O . PRO A 1 184 ? -8.468 -5.354 20.032 1.00 82.94 184 PRO A O 1
ATOM 1479 N N . PHE A 1 185 ? -8.661 -5.801 17.829 1.00 83.44 185 PHE A N 1
ATOM 1480 C CA . PHE A 1 185 ? -9.359 -4.573 17.474 1.00 83.44 185 PHE A CA 1
ATOM 1481 C C . PHE A 1 185 ? -10.784 -4.534 18.012 1.00 83.44 185 PHE A C 1
ATOM 1483 O O . PHE A 1 185 ? -11.157 -3.564 18.665 1.00 83.44 185 PHE A O 1
ATOM 1490 N N . LYS A 1 186 ? -11.557 -5.609 17.842 1.00 86.44 186 LYS A N 1
ATOM 1491 C CA . LYS A 1 186 ? -12.908 -5.737 18.408 1.00 86.44 186 LYS A CA 1
ATOM 1492 C C . LYS A 1 186 ? -12.913 -5.675 19.933 1.00 86.44 186 LYS A C 1
ATOM 1494 O O . LYS A 1 186 ? -13.820 -5.084 20.513 1.00 86.44 186 LYS A O 1
ATOM 1499 N N . ALA A 1 187 ? -11.903 -6.254 20.581 1.00 86.12 187 ALA A N 1
ATOM 1500 C CA . ALA A 1 187 ? -11.795 -6.247 22.036 1.00 86.12 187 ALA A CA 1
ATOM 1501 C C . ALA A 1 187 ? -11.499 -4.847 22.604 1.00 86.12 187 ALA A C 1
ATOM 1503 O O . ALA A 1 187 ? -11.993 -4.494 23.676 1.00 86.12 187 ALA A O 1
ATOM 1504 N N . LYS A 1 188 ? -10.691 -4.042 21.902 1.00 86.56 188 LYS A N 1
ATOM 1505 C CA . LYS A 1 188 ? -10.180 -2.757 22.411 1.00 86.56 188 LYS A CA 1
ATOM 1506 C C . LYS A 1 188 ? -10.966 -1.553 21.892 1.00 86.56 188 LYS A C 1
ATOM 1508 O O . LYS A 1 188 ? -11.163 -0.597 22.640 1.00 86.56 188 LYS A O 1
ATOM 1513 N N . CYS A 1 189 ? -11.451 -1.609 20.654 1.00 88.94 189 CYS A N 1
ATOM 1514 C CA . CYS A 1 189 ? -12.223 -0.548 20.015 1.00 88.94 189 CYS A CA 1
ATOM 1515 C C . CYS A 1 189 ? -13.710 -0.898 20.021 1.00 88.94 189 CYS A C 1
ATOM 1517 O O . CYS A 1 189 ? -14.195 -1.710 19.234 1.00 88.94 189 CYS A O 1
ATOM 1519 N N . GLN A 1 190 ? -14.433 -0.283 20.958 1.00 89.50 190 GLN A N 1
ATOM 1520 C CA . GLN A 1 190 ? -15.856 -0.548 21.179 1.00 89.50 190 GLN A CA 1
ATOM 1521 C C . GLN A 1 190 ? -16.772 0.271 20.259 1.00 89.50 190 GLN A C 1
ATOM 1523 O O . GLN A 1 190 ? -17.881 -0.171 19.970 1.00 89.50 190 GLN A O 1
ATOM 1528 N N . ASN A 1 191 ? -16.305 1.430 19.782 1.00 91.31 191 ASN A N 1
ATOM 1529 C CA . ASN A 1 191 ? -17.042 2.262 18.833 1.00 91.31 191 ASN A CA 1
ATOM 1530 C C . ASN A 1 191 ? -17.164 1.527 17.485 1.00 91.31 191 ASN A C 1
ATOM 1532 O O . ASN A 1 191 ? -16.174 1.081 16.901 1.00 91.31 191 ASN A O 1
ATOM 1536 N N . GLU A 1 192 ? -18.405 1.365 17.029 1.00 90.56 192 GLU A N 1
ATOM 1537 C CA . GLU A 1 192 ? -18.737 0.632 15.811 1.00 90.56 192 GLU A CA 1
ATOM 1538 C C . GLU A 1 192 ? -18.228 1.328 14.547 1.00 90.56 192 GLU A C 1
ATOM 1540 O O . GLU A 1 192 ? -17.669 0.653 13.687 1.00 90.56 192 GLU A O 1
ATOM 1545 N N . ILE A 1 193 ? -18.322 2.657 14.476 1.00 88.88 193 ILE A N 1
ATOM 1546 C CA . ILE A 1 193 ? -17.816 3.457 13.355 1.00 88.88 193 ILE A CA 1
ATOM 1547 C C . ILE A 1 193 ? -16.297 3.279 13.244 1.00 88.88 193 ILE A C 1
ATOM 1549 O O . ILE A 1 193 ? -15.804 2.952 12.172 1.00 88.88 193 ILE A O 1
ATOM 1553 N N . THR A 1 194 ? -15.552 3.337 14.357 1.00 86.94 194 THR A N 1
ATOM 1554 C CA . THR A 1 194 ? -14.102 3.060 14.364 1.00 86.94 194 THR A CA 1
ATOM 1555 C C . THR A 1 194 ? -13.774 1.677 13.791 1.00 86.94 194 THR A C 1
ATOM 1557 O O . THR A 1 194 ? -12.827 1.522 13.015 1.00 86.94 194 THR A O 1
ATOM 1560 N N . ARG A 1 195 ? -14.539 0.646 14.179 1.00 87.25 195 ARG A N 1
ATOM 1561 C CA . ARG A 1 195 ? -14.349 -0.722 13.667 1.00 87.25 195 ARG A CA 1
ATOM 1562 C C . ARG A 1 195 ? -14.660 -0.808 1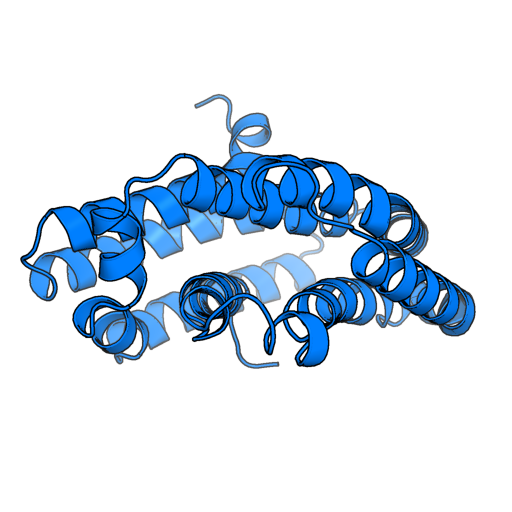2.178 1.00 87.25 195 ARG A C 1
ATOM 1564 O O . ARG A 1 195 ? -13.874 -1.406 11.444 1.00 87.25 195 ARG A O 1
ATOM 1571 N N . ASN A 1 196 ? -15.758 -0.198 11.744 1.00 86.56 196 ASN A N 1
ATOM 1572 C CA . ASN A 1 196 ? -16.166 -0.172 10.345 1.00 86.56 196 ASN A CA 1
ATOM 1573 C C . ASN A 1 196 ? -15.116 0.549 9.492 1.00 86.56 196 ASN A C 1
ATOM 1575 O O . ASN A 1 196 ? -14.644 -0.031 8.518 1.00 86.56 196 ASN A O 1
ATOM 1579 N N . THR A 1 197 ? -14.630 1.720 9.917 1.00 83.88 197 THR A N 1
ATOM 1580 C CA . THR A 1 197 ? -13.551 2.462 9.242 1.00 83.88 197 THR A CA 1
ATOM 1581 C C . THR A 1 197 ? -12.319 1.588 8.995 1.00 83.88 197 THR A C 1
ATOM 1583 O O . THR A 1 197 ? -11.805 1.540 7.877 1.00 83.88 197 THR A O 1
ATOM 1586 N N . VAL A 1 198 ? -11.853 0.830 9.995 1.00 82.69 198 VAL A N 1
ATOM 1587 C CA . VAL A 1 198 ? -10.699 -0.069 9.806 1.00 82.69 198 VAL A CA 1
ATOM 1588 C C . VAL A 1 198 ? -11.009 -1.214 8.849 1.00 82.69 198 VAL A C 1
ATOM 1590 O O . VAL A 1 198 ? -10.175 -1.547 8.002 1.00 82.69 198 VAL A O 1
ATOM 1593 N N . GLN A 1 199 ? -12.198 -1.809 8.936 1.00 83.75 199 GLN A N 1
ATOM 1594 C CA . GLN A 1 199 ? -12.601 -2.868 8.012 1.00 83.75 199 GLN A CA 1
ATOM 1595 C C . GLN A 1 199 ? -12.669 -2.383 6.561 1.00 83.75 199 GLN A C 1
ATOM 1597 O O . GLN A 1 199 ? -12.262 -3.122 5.661 1.00 83.75 199 GLN A O 1
ATOM 1602 N N . GLU A 1 200 ? -13.116 -1.151 6.328 1.00 80.44 200 GLU A N 1
ATOM 1603 C CA . GLU A 1 200 ? -13.144 -0.553 4.996 1.00 80.44 200 GLU A CA 1
ATOM 1604 C C . GLU A 1 200 ? -11.741 -0.237 4.461 1.00 80.44 200 GLU A C 1
ATOM 1606 O O . GLU A 1 200 ? -11.449 -0.545 3.305 1.00 80.44 200 GLU A O 1
ATOM 1611 N N . ILE A 1 201 ? -10.820 0.256 5.300 1.00 77.25 201 ILE A N 1
ATOM 1612 C CA . ILE A 1 201 ? -9.408 0.446 4.913 1.00 77.25 201 ILE A CA 1
ATOM 1613 C C . ILE A 1 201 ? -8.789 -0.883 4.457 1.00 77.25 201 ILE A C 1
ATOM 1615 O O . ILE A 1 201 ? -8.130 -0.948 3.413 1.00 77.25 201 ILE A O 1
ATOM 1619 N N . PHE A 1 202 ? -9.036 -1.965 5.203 1.00 79.25 202 PHE A N 1
ATOM 1620 C CA . PHE A 1 202 ? -8.616 -3.311 4.810 1.00 79.25 202 PHE A CA 1
ATOM 1621 C C . PHE A 1 202 ? -9.252 -3.766 3.503 1.00 79.25 202 PHE A C 1
ATOM 1623 O O . PHE 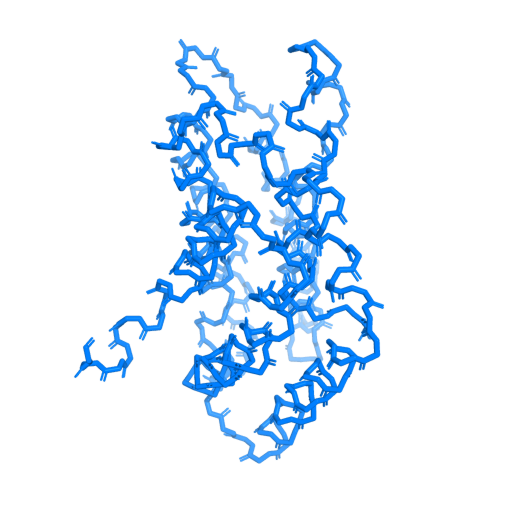A 1 202 ? -8.575 -4.348 2.656 1.00 79.25 202 PHE A O 1
ATOM 1630 N N . ARG A 1 203 ? -10.552 -3.520 3.327 1.00 80.19 203 ARG A N 1
ATOM 1631 C CA . ARG A 1 203 ? -11.271 -3.882 2.104 1.00 80.19 203 ARG A CA 1
ATOM 1632 C C . ARG A 1 203 ? -10.697 -3.152 0.892 1.00 80.19 203 ARG A C 1
ATOM 1634 O O . ARG A 1 203 ? -10.507 -3.784 -0.146 1.00 80.19 203 ARG A O 1
ATOM 1641 N N . GLY A 1 204 ? -10.373 -1.868 1.042 1.00 76.12 204 GLY A N 1
ATOM 1642 C CA . GLY A 1 204 ? -9.682 -1.065 0.037 1.00 76.12 204 GLY A CA 1
ATOM 1643 C C . GLY A 1 204 ? -8.320 -1.659 -0.321 1.00 76.12 204 GLY A C 1
ATOM 1644 O O . GLY A 1 204 ? -8.067 -1.925 -1.496 1.00 76.12 204 GLY A O 1
ATOM 1645 N N . ALA A 1 205 ? -7.499 -1.980 0.686 1.00 72.88 205 ALA A N 1
ATOM 1646 C CA . ALA A 1 205 ? -6.185 -2.606 0.503 1.00 72.88 205 ALA A CA 1
ATOM 1647 C C . ALA A 1 205 ? -6.241 -3.989 -0.167 1.00 72.88 205 ALA A C 1
ATOM 1649 O O . ALA A 1 205 ? -5.310 -4.378 -0.867 1.00 72.88 205 ALA A O 1
ATOM 1650 N N . MET A 1 206 ? -7.348 -4.713 -0.005 1.00 79.12 206 MET A N 1
ATOM 1651 C CA . MET A 1 206 ? -7.581 -6.011 -0.639 1.00 79.12 206 MET A CA 1
ATOM 1652 C C . MET A 1 206 ? -8.172 -5.911 -2.053 1.00 79.12 206 MET A C 1
ATOM 1654 O O . MET A 1 206 ? -8.407 -6.940 -2.682 1.00 79.12 206 MET A O 1
ATOM 1658 N N . THR A 1 207 ? -8.418 -4.710 -2.587 1.00 77.44 207 THR A N 1
ATOM 1659 C CA . THR A 1 207 ? -9.012 -4.541 -3.927 1.00 77.44 207 THR A CA 1
ATOM 1660 C C . THR A 1 207 ? -8.202 -5.218 -5.039 1.00 77.44 207 THR A C 1
ATOM 1662 O O . THR A 1 207 ? -8.815 -5.975 -5.793 1.00 77.44 207 THR A O 1
ATOM 1665 N N . PRO A 1 208 ? -6.861 -5.084 -5.112 1.00 70.25 208 PRO A N 1
ATOM 1666 C CA . PRO A 1 208 ? -6.067 -5.770 -6.142 1.00 70.25 208 PRO A CA 1
ATOM 1667 C C . PRO A 1 208 ? -6.094 -7.300 -6.021 1.00 70.25 208 PRO A C 1
ATOM 1669 O O . PRO A 1 208 ? -5.751 -8.017 -6.953 1.00 70.25 208 PRO A O 1
ATOM 1672 N N . CYS A 1 209 ? -6.515 -7.821 -4.868 1.00 76.31 209 CYS A N 1
ATOM 1673 C CA . CYS A 1 209 ? -6.608 -9.252 -4.605 1.00 76.31 209 CYS A CA 1
ATOM 1674 C C . CYS A 1 209 ? -7.925 -9.875 -5.075 1.00 76.31 209 CYS A C 1
ATOM 1676 O O . CYS A 1 209 ? -8.031 -11.101 -5.123 1.00 76.31 209 CYS A O 1
ATOM 1678 N N . LYS A 1 210 ? -8.930 -9.059 -5.418 1.00 71.19 210 LYS A N 1
ATOM 1679 C CA . LYS A 1 210 ? -10.252 -9.543 -5.846 1.00 71.19 210 LYS A CA 1
ATOM 1680 C C . LYS A 1 210 ? -10.186 -10.302 -7.173 1.00 71.19 210 LYS A C 1
ATOM 1682 O O . LYS A 1 210 ? -10.877 -11.299 -7.328 1.00 71.19 210 LYS A O 1
ATOM 1687 N N . GLU A 1 211 ? -9.294 -9.904 -8.078 1.00 59.19 211 GLU A N 1
ATOM 1688 C CA . GLU A 1 211 ? -9.094 -10.592 -9.363 1.00 59.19 211 GLU A CA 1
ATOM 1689 C C . GLU A 1 211 ? -8.341 -11.926 -9.224 1.00 59.19 211 GLU A C 1
ATOM 1691 O O . GLU A 1 211 ? -8.446 -12.795 -10.084 1.00 59.19 211 GLU A O 1
ATOM 1696 N N . ILE A 1 212 ? -7.599 -12.115 -8.127 1.00 52.75 212 ILE A N 1
ATOM 1697 C CA . ILE A 1 212 ? -6.773 -13.310 -7.893 1.00 52.75 212 ILE A CA 1
ATOM 1698 C C . ILE A 1 212 ? -7.568 -14.422 -7.206 1.00 52.75 212 ILE A C 1
ATOM 1700 O O . ILE A 1 212 ? -7.228 -15.596 -7.358 1.00 52.75 212 ILE A O 1
ATOM 1704 N N . ASN A 1 213 ? -8.620 -14.074 -6.461 1.00 42.38 213 ASN A N 1
ATOM 1705 C CA . ASN A 1 213 ? -9.267 -15.031 -5.575 1.00 42.38 213 ASN A CA 1
ATOM 1706 C C . ASN A 1 213 ? -10.482 -15.755 -6.157 1.00 42.38 213 ASN A C 1
ATOM 1708 O O . ASN A 1 213 ? -10.716 -16.858 -5.684 1.00 42.38 213 ASN A O 1
ATOM 1712 N N . ASN A 1 214 ? -11.243 -15.226 -7.132 1.00 35.88 214 ASN A N 1
ATOM 1713 C CA . ASN A 1 214 ? -12.556 -15.813 -7.497 1.00 35.88 214 ASN A CA 1
ATOM 1714 C C . ASN A 1 214 ? -13.318 -16.333 -6.248 1.00 35.88 214 ASN A C 1
ATOM 1716 O O . ASN A 1 214 ? -13.802 -17.466 -6.208 1.00 35.88 214 ASN A O 1
ATOM 1720 N N . ILE A 1 215 ? -13.333 -15.490 -5.210 1.00 36.53 215 ILE A N 1
ATOM 1721 C CA . ILE A 1 215 ? -14.203 -15.553 -4.033 1.00 36.53 215 ILE A CA 1
ATOM 1722 C C . ILE A 1 215 ? -15.057 -14.296 -4.099 1.00 36.53 215 ILE A C 1
ATOM 1724 O O . ILE A 1 215 ? -14.455 -13.212 -4.292 1.00 36.53 215 ILE A O 1
#

pLDDT: mean 72.76, std 15.78, range [31.61, 93.06]

Radius of gyration: 17.62 Å; chains: 1; bounding box: 40×46×39 Å

Organism: NCBI:txid420089